Protein AF-A0A2D5EMB1-F1 (afdb_monomer_lite)

Radius of gyration: 21.91 Å; chains: 1; bounding box: 55×46×60 Å

pLDDT: mean 91.94, std 7.7, range [48.72, 98.75]

Foldseek 3Di:
DWEKEKAKEKDDDLVDDQKIKIKIKIFRDDDDPVVLVVLVVLLCVLPPLQAPPDFLLLLVQLCLLLLSVLLDPDTDPVSCVLQVVVVVQLVVVPPDPLSVQSVVQSVVSHGRDNVSSVSSLVVCCVRPVVSSVSSVVSSVSSLVSQLVVLLVSCVVRHQQRIAMFMEMEGPPDPPSACPVLLRLLRSLLLVQQQPADPPDAYEYEYAYAWDFHQHNVVNGTDIQFLVSNVVSNVSSQVNSCLLLVHGGSYHYHYPDRHAYRDNPGRSSNSSNSNLNVQLRVLLQDQDALVSSQVSSCVRRVHGQWHHRNSQRPDIAGSYAYPDLLVVQLVQLRPDDPVPRDDLPPDPSNRNNNRSVSSSVNSVVSVVVVD

Sequence (370 aa):
MEEWVLYVDESGDFESDPCSCVIGLALRERESAELARQLRACVELCFPLVPWPPHATELNVPITRAAACLLADGGDSAVRDTCAPALAALEGGRGQVEVDRLFAATEARRMPDYVDLQSADGWLRRRAPAAHQALLELRDRQRRHVRALFAQLVQLYGPDDVFVVGAAQKGDGASRADAYSRCLGALLERLLALLQEEGRERVVRFRVATRGVLDPRLRASVPLNARHIVEAVEAAKPFAARLTGADSSVRLVPLEHVTKYDRRVHAGVVLADFLSNRLRSVLRRNTSWARTEEGVRERVGVAAQARARSWEAEVLPALAHEGPARAWLERALGLDPSERPHLGFMRPRWAGEQARLWADAANAGAEVGA

Structure (mmCIF, N/CA/C/O backbone):
data_AF-A0A2D5EMB1-F1
#
_entry.id   AF-A0A2D5EMB1-F1
#
loop_
_atom_site.group_PDB
_atom_site.id
_atom_site.type_symbol
_atom_site.label_atom_id
_atom_site.label_alt_id
_atom_site.label_comp_id
_atom_site.label_asym_id
_atom_site.label_entity_id
_atom_site.label_seq_id
_atom_site.pdbx_PDB_ins_code
_atom_site.Cartn_x
_atom_site.Cartn_y
_atom_site.Cartn_z
_atom_site.occupancy
_atom_site.B_iso_or_equiv
_atom_site.auth_seq_id
_atom_site.auth_comp_id
_atom_site.auth_asym_id
_atom_site.auth_atom_id
_atom_site.pdbx_PDB_model_num
ATOM 1 N N . MET A 1 1 ? -14.950 -18.251 15.969 1.00 83.38 1 MET A N 1
ATOM 2 C CA . MET A 1 1 ? -13.688 -17.493 15.906 1.00 83.38 1 MET A CA 1
ATOM 3 C C . MET A 1 1 ? -13.500 -17.034 14.475 1.00 83.38 1 MET A C 1
ATOM 5 O O . MET A 1 1 ? -13.445 -17.877 13.589 1.00 83.38 1 MET A O 1
ATOM 9 N N . GLU A 1 2 ? -13.509 -15.726 14.251 1.00 93.56 2 GLU A N 1
ATOM 10 C CA . GLU A 1 2 ? -13.346 -15.123 12.922 1.00 93.56 2 GLU A CA 1
ATOM 11 C C . GLU A 1 2 ? -11.858 -14.858 12.651 1.00 93.56 2 GLU A C 1
ATOM 13 O O . GLU A 1 2 ? -11.124 -14.459 13.558 1.00 93.56 2 GLU A O 1
ATOM 18 N N . GLU A 1 3 ? -11.396 -15.095 11.423 1.00 96.19 3 GLU A N 1
ATOM 19 C CA . GLU A 1 3 ? -9.987 -14.943 11.053 1.00 96.19 3 GLU A CA 1
ATOM 20 C C . GLU A 1 3 ? -9.799 -13.803 10.054 1.00 96.19 3 GLU A C 1
ATOM 22 O O . GLU A 1 3 ? -10.568 -13.642 9.109 1.00 96.19 3 GLU A O 1
ATOM 27 N N . TRP A 1 4 ? -8.751 -13.023 10.295 1.00 97.50 4 TRP A N 1
ATOM 28 C CA . TRP A 1 4 ? -8.310 -11.923 9.457 1.00 97.50 4 TRP A CA 1
ATOM 29 C C . TRP A 1 4 ? -6.826 -12.074 9.159 1.00 97.50 4 TRP A C 1
ATOM 31 O O . TRP A 1 4 ? -6.061 -12.609 9.974 1.00 97.50 4 TRP A O 1
ATOM 41 N N . VAL A 1 5 ? -6.403 -11.519 8.030 1.00 97.38 5 VAL A N 1
ATOM 42 C CA . VAL A 1 5 ? -4.995 -11.323 7.712 1.00 97.38 5 VAL A CA 1
ATOM 43 C C . VAL A 1 5 ? -4.689 -9.849 7.465 1.00 97.38 5 VAL A C 1
ATOM 45 O O . VAL A 1 5 ? -5.488 -9.123 6.877 1.00 97.38 5 VAL A O 1
ATOM 48 N N . LEU A 1 6 ? -3.524 -9.407 7.936 1.00 98.06 6 LEU A N 1
ATOM 49 C CA . LEU A 1 6 ? -2.986 -8.070 7.718 1.00 98.06 6 LEU A CA 1
ATOM 50 C C . LEU A 1 6 ? -1.586 -8.167 7.101 1.00 98.06 6 LEU A C 1
ATOM 52 O O . LEU A 1 6 ? -0.661 -8.715 7.703 1.00 98.06 6 LEU A O 1
ATOM 56 N N . TYR A 1 7 ? -1.404 -7.577 5.925 1.00 97.50 7 TYR A N 1
ATOM 57 C CA . TYR A 1 7 ? -0.081 -7.424 5.319 1.00 97.50 7 TYR A CA 1
ATOM 58 C C . TYR A 1 7 ? 0.369 -5.980 5.426 1.00 97.50 7 TYR A C 1
ATOM 60 O O . TYR A 1 7 ? -0.357 -5.100 4.974 1.00 97.50 7 TYR A O 1
ATOM 68 N N . VAL A 1 8 ? 1.544 -5.746 6.007 1.00 97.19 8 VAL A N 1
ATOM 69 C CA . VAL A 1 8 ? 2.053 -4.409 6.322 1.00 97.19 8 VAL A CA 1
ATOM 70 C C . VAL A 1 8 ? 3.355 -4.137 5.582 1.00 97.19 8 VAL A C 1
ATOM 72 O O . VAL A 1 8 ? 4.283 -4.949 5.617 1.00 97.19 8 VAL A O 1
ATOM 75 N N . ASP A 1 9 ? 3.426 -2.956 4.982 1.00 95.94 9 ASP A N 1
ATOM 76 C CA . ASP A 1 9 ? 4.660 -2.364 4.480 1.00 95.94 9 ASP A CA 1
ATOM 77 C C . ASP A 1 9 ? 4.646 -0.850 4.723 1.00 95.94 9 ASP A C 1
ATOM 79 O O . ASP A 1 9 ? 3.622 -0.260 5.079 1.00 95.94 9 ASP A O 1
ATOM 83 N N . GLU A 1 10 ? 5.777 -0.191 4.542 1.00 94.19 10 GLU A N 1
ATOM 84 C CA . GLU A 1 10 ? 5.905 1.247 4.715 1.00 94.19 10 GLU A CA 1
ATOM 85 C C . GLU A 1 10 ? 6.347 1.947 3.431 1.00 94.19 10 GLU A C 1
ATOM 87 O O . GLU A 1 10 ? 6.677 1.339 2.416 1.00 94.19 10 GLU A O 1
ATOM 92 N N . SER A 1 11 ? 6.269 3.271 3.443 1.00 93.56 11 SER A N 1
ATOM 93 C CA . SER A 1 11 ? 6.830 4.093 2.384 1.00 93.56 11 SER A CA 1
ATOM 94 C C . SER A 1 11 ? 7.381 5.379 2.970 1.00 93.56 11 SER A C 1
ATOM 96 O O . SER A 1 11 ? 6.721 6.056 3.766 1.00 93.56 11 SER A O 1
ATOM 98 N N . GLY A 1 12 ? 8.568 5.739 2.492 1.00 88.19 12 GLY A N 1
ATOM 99 C CA . GLY A 1 12 ? 9.332 6.889 2.943 1.00 88.19 12 GLY A CA 1
ATOM 100 C C . GLY A 1 12 ? 10.349 6.558 4.019 1.00 88.19 12 GLY A C 1
ATOM 101 O O . GLY A 1 12 ? 10.209 5.604 4.774 1.00 88.19 12 GLY A O 1
ATOM 102 N N . ASP A 1 13 ? 11.386 7.375 4.057 1.00 86.62 13 ASP A N 1
ATOM 103 C CA . ASP A 1 13 ? 12.434 7.327 5.054 1.00 86.62 13 ASP A CA 1
ATOM 104 C C . ASP A 1 13 ? 11.996 8.114 6.295 1.00 86.62 13 ASP A C 1
ATOM 106 O O . ASP A 1 13 ? 11.903 9.340 6.284 1.00 86.62 13 ASP A O 1
ATOM 110 N N . PHE A 1 14 ? 11.705 7.414 7.389 1.00 85.06 14 PHE A N 1
ATOM 111 C CA . PHE A 1 14 ? 11.328 8.034 8.663 1.00 85.06 14 PHE A CA 1
ATOM 112 C C . PHE A 1 14 ? 12.402 8.979 9.233 1.00 85.06 14 PHE A C 1
ATOM 114 O O . PHE A 1 14 ? 12.088 9.806 10.095 1.00 85.06 14 PHE A O 1
ATOM 121 N N . GLU A 1 15 ? 13.642 8.896 8.747 1.00 80.25 15 GLU A N 1
ATOM 122 C CA . GLU A 1 15 ? 14.742 9.754 9.163 1.00 80.25 15 GLU A CA 1
ATOM 123 C C . GLU A 1 15 ? 14.833 11.047 8.358 1.00 80.25 15 GLU A C 1
ATOM 125 O O . GLU A 1 15 ? 15.190 12.068 8.942 1.00 80.25 15 GLU A O 1
ATOM 130 N N . SER A 1 16 ? 14.512 11.049 7.062 1.00 80.88 16 SER A N 1
ATOM 131 C CA . SER A 1 16 ? 14.781 12.196 6.177 1.00 80.88 16 SER A CA 1
ATOM 132 C C . SER A 1 16 ? 13.559 12.741 5.439 1.00 80.88 16 SER A C 1
ATOM 134 O O . SER A 1 16 ? 13.528 13.926 5.090 1.00 80.88 16 SER A O 1
ATOM 136 N N . ASP A 1 17 ? 12.527 11.926 5.232 1.00 85.94 17 ASP A N 1
ATOM 137 C CA . ASP A 1 17 ? 11.402 12.308 4.398 1.00 85.94 17 ASP A CA 1
ATOM 138 C C . ASP A 1 17 ? 10.403 13.232 5.123 1.00 85.94 17 ASP A C 1
ATOM 140 O O . ASP A 1 17 ? 10.121 13.087 6.314 1.00 85.94 17 ASP A O 1
ATOM 144 N N . PRO A 1 18 ? 9.759 14.170 4.399 1.00 85.31 18 PRO A N 1
ATOM 145 C CA . PRO A 1 18 ? 8.767 15.078 4.983 1.00 85.31 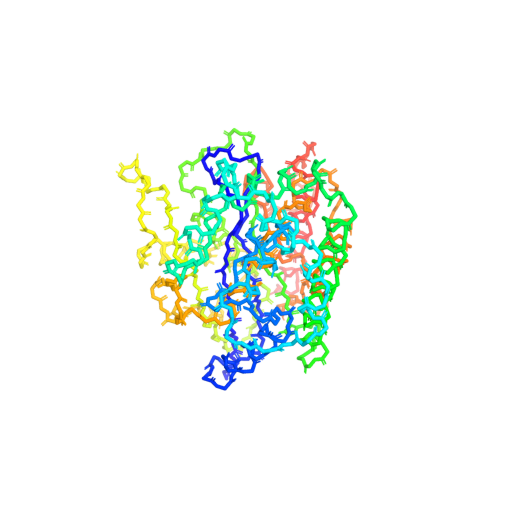18 PRO A CA 1
ATOM 146 C C . PRO A 1 18 ? 7.466 14.372 5.391 1.00 85.31 18 PRO A C 1
ATOM 148 O O . PRO A 1 18 ? 6.624 14.965 6.067 1.00 85.31 18 PRO A O 1
ATOM 151 N N . CYS A 1 19 ? 7.256 13.146 4.920 1.00 90.75 19 CYS A N 1
ATOM 152 C CA . CYS A 1 19 ? 6.132 12.296 5.271 1.00 90.75 19 CYS A CA 1
ATOM 153 C C . CYS A 1 19 ? 6.523 10.847 5.004 1.00 90.75 19 CYS A C 1
ATOM 155 O O . CYS A 1 19 ? 6.944 10.539 3.881 1.00 90.75 19 CYS A O 1
ATOM 157 N N . SER A 1 20 ? 6.311 10.007 6.009 1.00 93.50 20 SER A N 1
ATOM 158 C CA . SER A 1 20 ? 6.496 8.558 5.961 1.00 93.50 20 SER A CA 1
ATOM 159 C C . SER A 1 20 ? 5.252 7.891 6.536 1.00 93.50 20 SER A C 1
ATOM 161 O O . SER A 1 20 ? 4.536 8.489 7.345 1.00 93.50 20 SER A O 1
ATOM 163 N N . CYS A 1 21 ? 4.938 6.686 6.082 1.00 95.56 21 CYS A N 1
ATOM 164 C CA . CYS A 1 21 ? 3.725 5.991 6.500 1.00 95.56 21 CYS A CA 1
ATOM 165 C C . CYS A 1 21 ? 3.919 4.483 6.540 1.00 95.56 21 CYS A C 1
ATOM 167 O O . CYS A 1 21 ? 4.591 3.942 5.669 1.00 95.56 21 CYS A O 1
ATOM 169 N N . VAL A 1 22 ? 3.269 3.831 7.501 1.00 97.00 22 VAL A N 1
ATOM 170 C CA . VAL A 1 22 ? 3.104 2.376 7.588 1.00 97.00 22 VAL A CA 1
ATOM 171 C C . VAL A 1 22 ? 1.670 2.069 7.175 1.00 97.00 22 VAL A C 1
ATOM 173 O O . VAL A 1 22 ? 0.738 2.639 7.742 1.00 97.00 22 VAL A O 1
ATOM 176 N N . ILE A 1 23 ? 1.482 1.222 6.167 1.00 98.00 23 ILE A N 1
ATOM 177 C CA . ILE A 1 23 ? 0.186 0.922 5.556 1.00 98.00 23 ILE A CA 1
ATOM 178 C C . ILE A 1 23 ? -0.026 -0.589 5.531 1.00 98.00 23 ILE A C 1
ATOM 180 O O . ILE A 1 23 ? 0.880 -1.359 5.221 1.00 98.00 23 ILE A O 1
ATOM 184 N N . GLY A 1 24 ? -1.247 -1.003 5.844 1.00 97.81 24 GLY A N 1
ATOM 185 C CA . GLY A 1 24 ? -1.670 -2.385 5.885 1.00 97.81 24 GLY A CA 1
ATOM 186 C C . GLY A 1 24 ? -2.883 -2.654 5.002 1.00 97.81 24 GLY A C 1
ATOM 187 O O . GLY A 1 24 ? -3.807 -1.844 4.942 1.00 97.81 24 GLY A O 1
ATOM 188 N N . LEU A 1 25 ? -2.889 -3.810 4.340 1.00 98.00 25 LEU A N 1
ATOM 189 C CA . LEU A 1 25 ? -4.079 -4.388 3.718 1.00 98.00 25 LEU A CA 1
ATOM 190 C C . LEU A 1 25 ? -4.699 -5.389 4.693 1.00 98.00 25 LEU A C 1
ATOM 192 O O . LEU A 1 25 ? -4.079 -6.419 4.963 1.00 98.00 25 LEU A O 1
ATOM 196 N N . ALA A 1 26 ? -5.888 -5.083 5.207 1.00 97.94 26 ALA A N 1
ATOM 197 C CA . ALA A 1 26 ? -6.665 -5.990 6.045 1.00 97.94 26 ALA A CA 1
ATOM 198 C C . ALA A 1 26 ? -7.679 -6.754 5.185 1.00 97.94 26 ALA A C 1
ATOM 200 O O . ALA A 1 26 ? -8.384 -6.142 4.381 1.00 97.94 26 ALA A O 1
ATOM 201 N N . LEU A 1 27 ? -7.744 -8.076 5.356 1.00 97.19 27 LEU A N 1
ATOM 202 C CA . LEU A 1 27 ? -8.663 -8.974 4.651 1.00 97.19 27 LEU A CA 1
ATOM 203 C C . LEU A 1 27 ? -9.328 -9.919 5.659 1.00 97.19 27 LEU A C 1
ATOM 205 O O . LEU A 1 27 ? -8.624 -10.539 6.464 1.00 97.19 27 LEU A O 1
ATOM 209 N N . ARG A 1 28 ? -10.653 -10.084 5.590 1.00 95.88 28 ARG A N 1
ATOM 210 C CA . ARG A 1 28 ? -11.384 -11.118 6.339 1.00 95.88 28 ARG A CA 1
ATOM 211 C C . ARG A 1 28 ? -11.203 -12.479 5.677 1.00 95.88 28 ARG A C 1
ATOM 213 O O . ARG A 1 28 ? -12.088 -12.992 4.997 1.00 95.88 28 ARG A O 1
ATOM 220 N N . GLU A 1 29 ? -10.016 -13.035 5.849 1.00 94.31 29 GLU A N 1
ATOM 221 C CA . GLU A 1 29 ? -9.616 -14.305 5.268 1.00 94.31 29 GLU A CA 1
ATOM 222 C C . GLU A 1 29 ? -8.606 -15.009 6.177 1.00 94.31 29 GLU A C 1
ATOM 224 O O . GLU A 1 29 ? -7.823 -14.381 6.901 1.00 94.31 29 GLU A O 1
ATOM 229 N N . ARG A 1 30 ? -8.589 -16.338 6.102 1.00 93.50 30 ARG A N 1
ATOM 230 C CA . ARG A 1 30 ? -7.557 -17.145 6.737 1.00 93.50 30 ARG A CA 1
ATOM 231 C C . ARG A 1 30 ? -6.283 -17.139 5.893 1.00 93.50 30 ARG A C 1
ATOM 233 O O . ARG A 1 30 ? -6.280 -17.561 4.737 1.00 93.50 30 ARG A O 1
ATOM 240 N N . GLU A 1 31 ? -5.157 -16.791 6.515 1.00 92.56 31 GLU A N 1
ATOM 241 C CA . GLU A 1 31 ? -3.840 -16.979 5.896 1.00 92.56 31 GLU A CA 1
ATOM 242 C C . GLU A 1 31 ? -3.642 -18.451 5.487 1.00 92.56 31 GLU A C 1
ATOM 244 O O . GLU A 1 31 ? -3.661 -19.361 6.325 1.00 92.56 31 GLU A O 1
ATOM 249 N N . SER A 1 32 ? -3.416 -18.679 4.193 1.00 93.44 32 SER A N 1
ATOM 250 C CA . SER A 1 32 ? -3.217 -20.006 3.614 1.00 93.44 32 SER A CA 1
ATOM 251 C C . SER A 1 32 ? -2.253 -19.965 2.425 1.00 93.44 32 SER A C 1
ATOM 253 O O . SER A 1 32 ? -2.063 -18.932 1.784 1.00 93.44 32 SER A O 1
ATOM 255 N N . ALA A 1 33 ? -1.658 -21.115 2.094 1.00 93.62 33 ALA A N 1
ATOM 256 C CA . ALA A 1 33 ? -0.809 -21.245 0.908 1.00 93.62 33 ALA A CA 1
ATOM 257 C C . ALA A 1 33 ? -1.584 -20.988 -0.399 1.00 93.62 33 ALA A C 1
ATOM 259 O O . ALA A 1 33 ? -1.011 -20.509 -1.376 1.00 93.62 33 ALA A O 1
ATOM 260 N N . GLU A 1 34 ? -2.885 -21.282 -0.407 1.00 95.00 34 GLU A N 1
ATOM 261 C CA . GLU A 1 34 ? -3.749 -21.036 -1.558 1.00 95.00 34 GLU A CA 1
ATOM 262 C C . GLU A 1 34 ? -3.976 -19.538 -1.776 1.00 95.00 34 GLU A C 1
ATOM 264 O O . GLU A 1 34 ? -3.771 -19.056 -2.889 1.00 95.00 34 GLU A O 1
ATOM 269 N N . LEU A 1 35 ? -4.278 -18.785 -0.712 1.00 93.31 35 LEU A N 1
ATOM 270 C CA . LEU A 1 35 ? -4.362 -17.324 -0.773 1.00 93.31 35 LEU A CA 1
ATOM 271 C C . LEU A 1 35 ? -3.047 -16.720 -1.289 1.00 93.31 35 LEU A C 1
ATOM 273 O O . LEU A 1 35 ? -3.053 -15.901 -2.208 1.00 93.31 35 LEU A O 1
ATOM 277 N N . ALA A 1 36 ? -1.908 -17.176 -0.757 1.00 93.69 36 ALA A N 1
ATOM 278 C CA . ALA A 1 36 ? -0.583 -16.741 -1.199 1.00 93.69 36 ALA A CA 1
ATOM 279 C C . ALA A 1 36 ? -0.383 -16.934 -2.711 1.00 93.69 36 ALA A C 1
ATOM 281 O O . ALA A 1 36 ? 0.089 -16.032 -3.409 1.00 93.69 36 ALA A O 1
ATOM 282 N N . ARG A 1 37 ? -0.761 -18.115 -3.217 1.00 95.75 37 ARG A N 1
ATOM 283 C CA . ARG A 1 37 ? -0.645 -18.501 -4.627 1.00 95.75 37 ARG A CA 1
ATOM 284 C C . ARG A 1 37 ? -1.564 -17.672 -5.521 1.00 95.75 37 ARG A C 1
ATOM 286 O O . ARG A 1 37 ? -1.116 -17.206 -6.566 1.00 95.75 37 ARG A O 1
ATOM 293 N N . GLN A 1 38 ? -2.814 -17.465 -5.110 1.00 95.25 38 GLN A N 1
ATOM 294 C CA . GLN A 1 38 ? -3.794 -16.668 -5.851 1.00 95.25 38 GLN A CA 1
ATOM 295 C C . GLN A 1 38 ? -3.362 -15.202 -5.948 1.00 95.25 38 GLN A C 1
ATOM 297 O O . GLN A 1 38 ? -3.271 -14.661 -7.050 1.00 95.25 38 GLN A O 1
ATOM 302 N N . LEU A 1 39 ? -3.003 -14.582 -4.818 1.00 95.56 39 LEU A N 1
ATOM 303 C CA . LEU A 1 39 ? -2.520 -13.200 -4.794 1.00 95.56 39 LEU A CA 1
ATOM 304 C C . LEU A 1 39 ? -1.258 -13.035 -5.647 1.00 95.56 39 LEU A C 1
ATOM 306 O O . LEU A 1 39 ? -1.145 -12.068 -6.400 1.00 95.56 39 LEU A O 1
ATOM 310 N N . ARG A 1 40 ? -0.321 -13.990 -5.572 1.00 96.69 40 ARG A N 1
ATOM 311 C CA . ARG A 1 40 ? 0.891 -13.976 -6.397 1.00 96.69 40 ARG A CA 1
ATOM 312 C C . ARG A 1 40 ? 0.562 -14.023 -7.885 1.00 96.69 40 ARG A C 1
ATOM 314 O O . ARG A 1 40 ? 1.059 -13.177 -8.624 1.00 96.69 40 ARG A O 1
ATOM 321 N N . ALA A 1 41 ? -0.294 -14.954 -8.305 1.00 96.00 41 ALA A N 1
ATOM 322 C CA . ALA A 1 41 ? -0.704 -15.075 -9.701 1.00 96.00 41 ALA A CA 1
ATOM 323 C C . ALA A 1 41 ? -1.329 -13.767 -10.215 1.00 96.00 41 ALA A C 1
ATOM 325 O O . ALA A 1 41 ? -0.984 -13.294 -11.295 1.00 96.00 41 ALA A O 1
ATOM 326 N N . CYS A 1 42 ? -2.181 -13.120 -9.416 1.00 95.62 42 CYS A N 1
ATOM 327 C CA . CYS A 1 42 ? -2.762 -11.824 -9.763 1.00 95.62 42 CYS A CA 1
ATOM 328 C C . CYS A 1 42 ? -1.715 -10.706 -9.916 1.00 95.62 42 CYS A C 1
ATOM 330 O O . CYS A 1 42 ? -1.820 -9.884 -10.830 1.00 95.62 42 CYS A O 1
ATOM 332 N N . VAL A 1 43 ? -0.702 -10.659 -9.046 1.00 96.31 43 VAL A N 1
ATOM 333 C CA . VAL A 1 43 ? 0.387 -9.673 -9.145 1.00 96.31 43 VAL A CA 1
ATOM 334 C C . VAL A 1 43 ? 1.259 -9.936 -10.375 1.00 96.31 43 VAL A C 1
ATOM 336 O O . VAL A 1 43 ? 1.562 -8.998 -11.111 1.00 96.31 43 VAL A O 1
ATOM 339 N N . GLU A 1 44 ? 1.622 -11.190 -10.644 1.00 95.69 44 GLU A N 1
ATOM 340 C CA . GLU A 1 44 ? 2.414 -11.572 -11.823 1.00 95.69 44 GLU A CA 1
ATOM 341 C C . GLU A 1 44 ? 1.668 -11.251 -13.134 1.00 95.69 44 GLU A C 1
ATOM 343 O O . GLU A 1 44 ? 2.280 -10.764 -14.083 1.00 95.69 44 GLU A O 1
ATOM 348 N N . LEU A 1 45 ? 0.335 -11.387 -13.165 1.00 95.00 45 LEU A N 1
ATOM 349 C CA . LEU A 1 45 ? -0.502 -10.935 -14.288 1.00 95.00 45 LEU A CA 1
ATOM 350 C C . LEU A 1 45 ? -0.495 -9.407 -14.474 1.00 95.00 45 LEU A C 1
ATOM 352 O O . LEU A 1 45 ? -0.615 -8.915 -15.597 1.00 95.00 45 LEU A O 1
ATOM 356 N N . CYS A 1 46 ? -0.352 -8.630 -13.396 1.00 95.44 46 CYS A N 1
ATOM 357 C CA . CYS A 1 46 ? -0.231 -7.172 -13.491 1.00 95.44 46 CYS A CA 1
ATOM 358 C C . CYS A 1 46 ? 1.135 -6.738 -14.039 1.00 95.44 46 CYS A C 1
ATOM 360 O O . CYS A 1 46 ? 1.236 -5.679 -14.668 1.00 95.44 46 CYS A O 1
ATOM 362 N N . PHE A 1 47 ? 2.175 -7.539 -13.800 1.00 95.31 47 PHE A N 1
ATOM 363 C CA . PHE A 1 47 ? 3.564 -7.233 -14.134 1.00 95.31 47 PHE A CA 1
ATOM 364 C C . PHE A 1 47 ? 4.233 -8.387 -14.888 1.00 95.31 47 PHE A C 1
ATOM 366 O O . PHE A 1 47 ? 5.207 -8.963 -14.397 1.00 95.31 47 PHE A O 1
ATOM 373 N N . PRO A 1 48 ? 3.752 -8.709 -16.101 1.00 94.12 48 PRO A N 1
ATOM 374 C CA . PRO A 1 48 ? 4.386 -9.725 -16.930 1.00 94.12 48 PRO A CA 1
ATOM 375 C C . PRO A 1 48 ? 5.877 -9.420 -17.118 1.00 94.12 48 PRO A C 1
ATOM 377 O O . PRO A 1 48 ? 6.268 -8.260 -17.281 1.00 94.12 48 PRO A O 1
ATOM 380 N N . LEU A 1 49 ? 6.692 -10.480 -17.118 1.00 95.00 49 LEU A N 1
ATOM 381 C CA . LEU A 1 49 ? 8.159 -10.472 -17.256 1.00 95.00 49 LEU A CA 1
ATOM 382 C C . LEU A 1 49 ? 8.943 -9.907 -16.064 1.00 95.00 49 LEU A C 1
ATOM 384 O O . LEU A 1 49 ? 10.144 -10.152 -15.976 1.00 95.00 49 LEU A O 1
ATOM 388 N N . VAL A 1 50 ? 8.311 -9.165 -15.152 1.00 95.25 50 VAL A N 1
ATOM 389 C CA . VAL A 1 50 ? 9.010 -8.612 -13.988 1.00 95.25 50 VAL A CA 1
ATOM 390 C C . VAL A 1 50 ? 9.342 -9.754 -13.018 1.00 95.25 50 VAL A C 1
ATOM 392 O O . VAL A 1 50 ? 8.431 -10.468 -12.597 1.00 95.25 50 VAL A O 1
ATOM 395 N N . PRO A 1 51 ? 10.621 -9.952 -12.645 1.00 93.50 51 PRO A N 1
ATOM 396 C CA . PRO A 1 51 ? 11.006 -10.986 -11.695 1.00 93.50 51 PRO A CA 1
ATOM 397 C C . PRO A 1 51 ? 10.328 -10.807 -10.336 1.00 93.50 51 PRO A C 1
ATOM 399 O O . PRO A 1 51 ? 10.149 -9.689 -9.854 1.00 93.50 51 PRO A O 1
ATOM 402 N N . TRP A 1 52 ? 10.002 -11.925 -9.688 1.00 94.62 52 TRP A N 1
ATOM 403 C CA . TRP A 1 52 ? 9.471 -11.897 -8.331 1.00 94.62 52 TRP A CA 1
ATOM 404 C C . TRP A 1 52 ? 10.577 -11.662 -7.285 1.00 94.62 52 TRP A C 1
ATOM 406 O O . TRP A 1 52 ? 11.603 -12.356 -7.338 1.00 94.62 52 TRP A O 1
ATOM 416 N N . PRO A 1 53 ? 10.339 -10.816 -6.265 1.00 95.12 53 PRO A N 1
ATOM 417 C CA . PRO A 1 53 ? 9.165 -9.954 -6.084 1.00 95.12 53 PRO A CA 1
ATOM 418 C C . PRO A 1 53 ? 9.298 -8.585 -6.774 1.00 95.12 53 PRO A C 1
ATOM 420 O O . PRO A 1 53 ? 10.377 -7.995 -6.756 1.00 95.12 53 PRO A O 1
ATOM 423 N N . PRO A 1 54 ? 8.207 -8.038 -7.335 1.00 95.12 54 PRO A N 1
ATOM 424 C CA . PRO A 1 54 ? 8.225 -6.697 -7.901 1.00 95.12 54 PRO A CA 1
ATOM 425 C C . PRO A 1 54 ? 8.178 -5.619 -6.809 1.00 95.12 54 PRO A C 1
ATOM 427 O O . PRO A 1 54 ? 7.218 -5.572 -6.048 1.00 95.12 54 PRO A O 1
ATOM 430 N N . HIS A 1 55 ? 9.136 -4.691 -6.802 1.00 92.81 55 HIS A N 1
ATOM 431 C CA . HIS A 1 55 ? 9.128 -3.538 -5.895 1.00 92.81 55 HIS A CA 1
ATOM 432 C C . HIS A 1 55 ? 8.369 -2.339 -6.474 1.00 92.81 55 HIS A C 1
ATOM 434 O O . HIS A 1 55 ? 8.608 -1.915 -7.610 1.00 92.81 55 HIS A O 1
ATOM 440 N N . ALA A 1 56 ? 7.504 -1.709 -5.675 1.00 93.69 56 ALA A N 1
ATOM 441 C CA . ALA A 1 56 ? 6.721 -0.554 -6.110 1.00 93.69 56 ALA A CA 1
ATOM 442 C C . ALA A 1 56 ? 7.602 0.646 -6.503 1.00 93.69 56 ALA A C 1
ATOM 444 O O . ALA A 1 56 ? 7.309 1.329 -7.490 1.00 93.69 56 ALA A O 1
ATOM 445 N N . THR A 1 57 ? 8.689 0.886 -5.763 1.00 91.69 57 THR A N 1
ATOM 446 C CA . THR A 1 57 ? 9.653 1.970 -6.024 1.00 91.69 57 THR A CA 1
ATOM 447 C C . THR A 1 57 ? 10.310 1.826 -7.396 1.00 91.69 57 THR A C 1
ATOM 449 O O . THR A 1 57 ? 10.304 2.774 -8.181 1.00 91.69 57 THR A O 1
ATOM 452 N N . GLU A 1 58 ? 10.797 0.629 -7.727 1.00 93.75 58 GLU A N 1
ATOM 453 C CA . GLU A 1 58 ? 11.399 0.318 -9.029 1.00 93.75 58 GLU A CA 1
ATOM 454 C C . GLU A 1 58 ? 10.358 0.426 -10.141 1.00 93.75 58 GLU A C 1
ATOM 456 O O . GLU A 1 58 ? 10.561 1.118 -11.132 1.00 93.75 58 GLU A O 1
ATOM 461 N N . LEU A 1 59 ? 9.174 -0.154 -9.937 1.00 95.06 59 LEU A N 1
ATOM 462 C CA . LEU A 1 59 ? 8.086 -0.117 -10.909 1.00 95.06 59 LEU A CA 1
ATOM 463 C C . LEU A 1 59 ? 7.515 1.281 -11.168 1.00 95.06 59 LEU A C 1
ATOM 465 O O . LEU A 1 59 ? 6.714 1.439 -12.095 1.00 95.06 59 LEU A O 1
ATOM 469 N N . ASN A 1 60 ? 7.904 2.307 -10.418 1.00 94.69 60 ASN A N 1
ATOM 470 C CA . ASN A 1 60 ? 7.577 3.687 -10.763 1.00 94.69 60 ASN A CA 1
ATOM 471 C C . ASN A 1 60 ? 8.469 4.249 -11.882 1.00 94.69 60 ASN A C 1
ATOM 473 O O . ASN A 1 60 ? 8.049 5.201 -12.553 1.00 94.69 60 ASN A O 1
ATOM 477 N N . VAL A 1 61 ? 9.631 3.634 -12.127 1.00 97.62 61 VAL A N 1
ATOM 478 C CA . VAL A 1 61 ? 10.565 3.976 -13.202 1.00 97.62 61 VAL A CA 1
ATOM 479 C C . VAL A 1 61 ? 10.159 3.239 -14.494 1.00 97.62 61 VAL A C 1
ATOM 481 O O . VAL A 1 61 ? 10.066 2.008 -14.506 1.00 97.62 61 VAL A O 1
ATOM 484 N N . PRO A 1 62 ? 9.852 3.948 -15.597 1.00 97.94 62 PRO A N 1
ATOM 485 C CA . PRO A 1 62 ? 9.425 3.318 -16.852 1.00 97.94 62 PRO A CA 1
ATOM 486 C C . PRO A 1 62 ? 10.418 2.285 -17.400 1.00 97.94 62 PRO A C 1
ATOM 488 O O . PRO A 1 62 ? 9.994 1.193 -17.789 1.00 97.94 62 PRO A O 1
ATOM 491 N N . ILE A 1 63 ? 11.725 2.580 -17.354 1.00 98.19 63 ILE A N 1
ATOM 492 C CA . ILE A 1 63 ? 12.778 1.699 -17.889 1.00 98.19 63 ILE A CA 1
ATOM 493 C C . ILE A 1 63 ? 12.799 0.285 -17.286 1.00 98.19 63 ILE A C 1
ATOM 495 O O . ILE A 1 63 ? 13.261 -0.647 -17.942 1.00 98.19 63 ILE A O 1
ATOM 499 N N . THR A 1 64 ? 12.239 0.077 -16.089 1.00 98.06 64 THR A N 1
ATOM 500 C CA . THR A 1 64 ? 12.161 -1.246 -15.441 1.00 98.06 64 THR A CA 1
ATOM 501 C C . THR A 1 64 ? 11.506 -2.302 -16.332 1.00 98.06 64 THR A C 1
ATOM 503 O O . THR A 1 64 ? 11.863 -3.473 -16.256 1.00 98.06 64 THR A O 1
ATOM 506 N N . ARG A 1 65 ? 10.586 -1.915 -17.228 1.00 97.56 65 ARG A N 1
ATOM 507 C CA . ARG A 1 65 ? 9.943 -2.859 -18.160 1.00 97.56 65 ARG A CA 1
ATOM 508 C C . ARG A 1 65 ? 10.899 -3.344 -19.245 1.00 97.56 65 ARG A C 1
ATOM 510 O O . ARG A 1 65 ? 10.863 -4.520 -19.595 1.00 97.56 65 ARG A O 1
ATOM 517 N N . ALA A 1 66 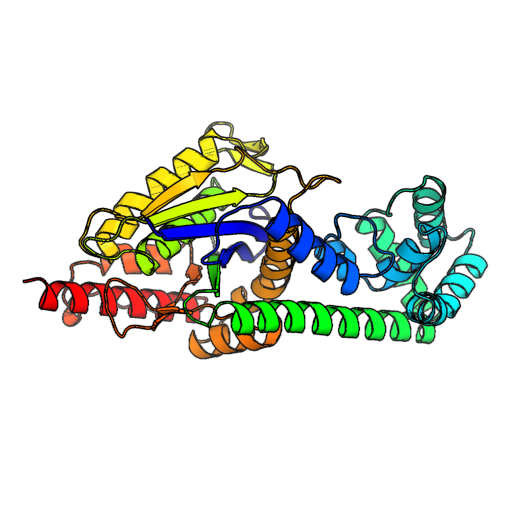? 11.772 -2.466 -19.737 1.00 97.81 66 ALA A N 1
ATOM 518 C CA . ALA A 1 66 ? 12.821 -2.845 -20.676 1.00 97.81 66 ALA A CA 1
ATOM 519 C C . ALA A 1 66 ? 13.852 -3.756 -19.989 1.00 97.81 66 ALA A C 1
ATOM 521 O O . ALA A 1 66 ? 14.170 -4.818 -20.517 1.00 97.81 66 ALA A O 1
ATOM 522 N N . ALA A 1 67 ? 14.280 -3.413 -18.767 1.00 97.75 67 ALA A N 1
ATOM 523 C CA . ALA A 1 67 ? 15.169 -4.263 -17.971 1.00 97.75 67 ALA A CA 1
ATOM 524 C C . ALA A 1 67 ? 14.566 -5.659 -17.706 1.00 97.75 67 ALA A C 1
ATOM 526 O O . ALA A 1 67 ? 15.244 -6.671 -17.864 1.00 97.75 67 ALA A O 1
ATOM 527 N N . ALA A 1 68 ? 13.270 -5.736 -17.388 1.00 97.12 68 ALA A N 1
ATOM 528 C CA . ALA A 1 68 ? 12.559 -7.005 -17.236 1.00 97.12 68 ALA A CA 1
ATOM 529 C C . ALA A 1 68 ? 12.540 -7.835 -18.537 1.00 97.12 68 ALA A C 1
ATOM 531 O O . ALA A 1 68 ? 12.722 -9.050 -18.492 1.00 97.12 68 ALA A O 1
ATOM 532 N N . CYS A 1 69 ? 12.388 -7.194 -19.703 1.00 96.94 69 CYS A N 1
ATOM 533 C CA . CYS A 1 69 ? 12.448 -7.883 -20.998 1.00 96.94 69 CYS A CA 1
ATOM 534 C C . CYS A 1 69 ? 13.834 -8.471 -21.303 1.00 96.94 69 CYS A C 1
ATOM 536 O O . CYS A 1 69 ? 13.895 -9.540 -21.908 1.00 96.94 69 CYS A O 1
ATOM 538 N N . LEU A 1 70 ? 14.916 -7.800 -20.885 1.00 96.19 70 LEU A N 1
ATOM 539 C CA . LEU A 1 70 ? 16.293 -8.299 -21.023 1.00 96.19 70 LEU A CA 1
ATOM 540 C C . LEU A 1 70 ? 16.562 -9.520 -20.134 1.00 96.19 70 LEU A C 1
ATOM 542 O O . LEU A 1 70 ? 17.349 -10.388 -20.495 1.00 96.19 70 LEU A O 1
ATOM 546 N N . LEU A 1 71 ? 15.910 -9.593 -18.972 1.00 94.94 71 LEU A N 1
ATOM 547 C CA . LEU A 1 71 ? 16.085 -10.691 -18.019 1.00 94.94 71 LEU A CA 1
ATOM 548 C C . LEU A 1 71 ? 15.266 -11.937 -18.362 1.00 94.94 71 LEU A C 1
ATOM 550 O O . LEU A 1 71 ? 15.654 -13.044 -17.982 1.00 94.94 71 LEU A O 1
ATOM 554 N N . ALA A 1 72 ? 14.124 -11.762 -19.025 1.00 93.25 72 ALA A N 1
ATOM 555 C CA . ALA A 1 72 ? 13.196 -12.843 -19.311 1.00 93.25 72 ALA A CA 1
ATOM 556 C C . ALA A 1 72 ? 13.605 -13.640 -20.563 1.00 93.25 72 ALA A C 1
ATOM 558 O O . ALA A 1 72 ? 13.750 -13.072 -21.645 1.00 93.25 72 ALA A O 1
ATOM 559 N N . ASP A 1 73 ? 13.666 -14.970 -20.450 1.00 81.94 73 ASP A N 1
ATOM 560 C CA . ASP A 1 73 ? 13.984 -15.877 -21.572 1.00 81.94 73 ASP A CA 1
ATOM 561 C C . ASP A 1 73 ? 12.811 -16.057 -22.572 1.00 81.94 73 ASP A C 1
ATOM 563 O O . ASP A 1 73 ? 12.961 -16.675 -23.622 1.00 81.94 73 ASP A O 1
ATOM 567 N N . GLY A 1 74 ? 11.628 -15.511 -22.265 1.00 80.12 74 GLY A N 1
ATOM 568 C CA . GLY A 1 74 ? 10.411 -15.564 -23.088 1.00 80.12 74 GLY A CA 1
ATOM 569 C C . GLY A 1 74 ? 9.274 -14.736 -22.473 1.00 80.12 74 GLY A C 1
ATOM 570 O O . GLY A 1 74 ? 9.531 -13.914 -21.595 1.00 80.12 74 GLY A O 1
ATOM 571 N N . GLY A 1 75 ? 8.028 -14.907 -22.922 1.00 80.44 75 GLY A N 1
ATOM 572 C CA . GLY A 1 75 ? 6.831 -14.357 -22.257 1.00 80.44 75 GLY A CA 1
ATOM 573 C C . GLY A 1 75 ? 6.013 -13.361 -23.090 1.00 80.44 75 GLY A C 1
ATOM 574 O O . GLY A 1 75 ? 6.067 -13.402 -24.313 1.00 80.44 75 GLY A O 1
ATOM 575 N N . ASP A 1 76 ? 5.225 -12.513 -22.419 1.00 90.31 76 ASP A N 1
ATOM 576 C CA . ASP A 1 76 ? 4.185 -11.649 -23.009 1.00 90.31 76 ASP A CA 1
ATOM 577 C C . ASP A 1 76 ? 4.676 -10.838 -24.225 1.00 90.31 76 ASP A C 1
ATOM 579 O O . ASP A 1 76 ? 5.510 -9.933 -24.099 1.00 90.31 76 ASP A O 1
ATOM 583 N N . SER A 1 77 ? 4.152 -11.173 -25.410 1.00 92.31 77 SER A N 1
ATOM 584 C CA . SER A 1 77 ? 4.563 -10.565 -26.678 1.00 92.31 77 SER A CA 1
ATOM 585 C C . SER A 1 77 ? 4.186 -9.090 -26.757 1.00 92.31 77 SER A C 1
ATOM 587 O O . SER A 1 77 ? 5.001 -8.283 -27.185 1.00 92.31 77 SER A O 1
ATOM 589 N N . ALA A 1 78 ? 3.011 -8.700 -26.257 1.00 94.25 78 ALA A N 1
ATOM 590 C CA . ALA A 1 78 ? 2.557 -7.314 -26.311 1.00 94.25 78 ALA A CA 1
ATOM 591 C C . ALA A 1 78 ? 3.450 -6.389 -25.469 1.00 94.25 78 ALA A C 1
ATOM 593 O O . ALA A 1 78 ? 3.707 -5.239 -25.838 1.00 94.25 78 ALA A O 1
ATOM 594 N N . VAL A 1 79 ? 3.945 -6.881 -24.330 1.00 95.44 79 VAL A N 1
ATOM 595 C CA . VAL A 1 79 ? 4.919 -6.156 -23.501 1.00 95.44 79 VAL A CA 1
ATOM 596 C C . VAL A 1 79 ? 6.257 -6.041 -24.222 1.00 95.44 79 VAL A C 1
ATOM 598 O O . VAL A 1 79 ? 6.826 -4.950 -24.256 1.00 95.44 79 VAL A O 1
ATOM 601 N N . ARG A 1 80 ? 6.739 -7.127 -24.837 1.00 96.00 80 ARG A N 1
ATOM 602 C CA . ARG A 1 80 ? 7.993 -7.124 -25.607 1.00 96.00 80 ARG A CA 1
ATOM 603 C C . ARG A 1 80 ? 7.935 -6.166 -26.791 1.00 96.00 80 ARG A C 1
ATOM 605 O O . ARG A 1 80 ? 8.859 -5.374 -26.946 1.00 96.00 80 ARG A O 1
ATOM 612 N N . ASP A 1 81 ? 6.842 -6.165 -27.545 1.00 97.00 81 ASP A N 1
ATOM 613 C CA . ASP A 1 81 ? 6.629 -5.261 -28.679 1.00 97.00 81 ASP A CA 1
ATOM 614 C C . ASP A 1 81 ? 6.646 -3.795 -28.231 1.00 97.00 81 ASP A C 1
ATOM 616 O O . ASP A 1 81 ? 7.284 -2.950 -28.856 1.00 97.00 81 ASP A O 1
ATOM 620 N N . THR A 1 82 ? 6.018 -3.498 -27.087 1.00 97.62 82 THR A N 1
ATOM 621 C CA . THR A 1 82 ? 6.035 -2.149 -26.496 1.00 97.62 82 THR A CA 1
ATOM 622 C C . THR A 1 82 ? 7.447 -1.736 -26.059 1.00 97.62 82 THR A C 1
ATOM 624 O O . THR A 1 82 ? 7.827 -0.573 -26.190 1.00 97.62 82 THR A O 1
ATOM 627 N N . CYS A 1 83 ? 8.239 -2.676 -25.536 1.00 97.94 83 CYS A N 1
ATOM 628 C CA . CYS A 1 83 ? 9.605 -2.429 -25.076 1.00 97.94 83 CYS A CA 1
ATOM 629 C C . CYS A 1 83 ? 10.644 -2.412 -26.208 1.00 97.94 83 CYS A C 1
ATOM 631 O O . CYS A 1 83 ? 11.718 -1.840 -26.019 1.00 97.94 83 CYS A O 1
ATOM 633 N N . ALA A 1 84 ? 10.359 -3.004 -27.371 1.00 98.00 84 ALA A N 1
ATOM 634 C CA . ALA A 1 84 ? 11.327 -3.188 -28.452 1.00 98.00 84 ALA A CA 1
ATOM 635 C C . ALA A 1 84 ? 12.005 -1.880 -28.920 1.00 98.00 84 ALA A C 1
ATOM 637 O O . ALA A 1 84 ? 13.234 -1.872 -29.025 1.00 98.00 84 ALA A O 1
ATOM 638 N N . PRO A 1 85 ? 11.294 -0.746 -29.109 1.00 98.25 85 PRO A N 1
ATOM 639 C CA . PRO A 1 85 ? 11.941 0.518 -29.469 1.00 98.25 85 PRO A CA 1
ATOM 640 C C . PRO A 1 85 ? 12.900 1.037 -28.390 1.00 98.25 85 PRO A C 1
ATOM 642 O O . PRO A 1 85 ? 13.949 1.596 -28.708 1.00 98.25 85 PRO A O 1
ATOM 645 N N . ALA A 1 86 ? 12.564 0.844 -27.110 1.00 98.38 86 ALA A N 1
ATOM 646 C CA . ALA A 1 86 ? 13.431 1.239 -26.003 1.00 98.38 86 ALA A CA 1
ATOM 647 C C . ALA A 1 86 ? 14.680 0.353 -25.934 1.00 98.38 86 ALA A C 1
ATOM 649 O O . ALA A 1 86 ? 15.777 0.867 -25.744 1.00 98.38 86 ALA A O 1
ATOM 650 N N . LEU A 1 87 ? 14.525 -0.957 -26.144 1.00 98.31 87 LEU A N 1
ATOM 651 C CA . LEU A 1 87 ? 15.641 -1.902 -26.199 1.00 98.31 87 LEU A CA 1
ATOM 652 C C . LEU A 1 87 ? 16.595 -1.586 -27.356 1.00 98.31 87 LEU A C 1
ATOM 654 O O . LEU A 1 87 ? 17.801 -1.534 -27.144 1.00 98.31 87 LEU A O 1
ATOM 658 N N . ALA A 1 88 ? 16.072 -1.287 -28.549 1.00 98.31 88 ALA A N 1
ATOM 659 C CA . ALA A 1 88 ? 16.891 -0.880 -29.691 1.00 98.31 88 ALA A CA 1
ATOM 660 C C . ALA A 1 88 ? 17.664 0.424 -29.417 1.00 98.31 88 ALA A C 1
ATOM 662 O O . ALA A 1 88 ? 18.842 0.533 -29.757 1.00 98.31 88 ALA A O 1
ATOM 663 N N . ALA A 1 89 ? 17.022 1.400 -28.765 1.00 98.12 89 ALA A N 1
ATOM 664 C CA . ALA A 1 89 ? 17.685 2.635 -28.358 1.00 98.12 89 ALA A CA 1
ATOM 665 C C . ALA A 1 89 ? 18.792 2.382 -27.323 1.00 98.12 89 ALA A C 1
ATOM 667 O O . ALA A 1 89 ? 19.871 2.952 -27.452 1.00 98.12 89 ALA A O 1
ATOM 668 N N . LEU A 1 90 ? 18.546 1.526 -26.325 1.00 98.19 90 LEU A N 1
ATOM 669 C CA . LEU A 1 90 ? 19.548 1.139 -25.327 1.00 98.19 90 LEU A CA 1
ATOM 670 C C . LEU A 1 90 ? 20.740 0.427 -25.978 1.00 98.19 90 LEU A C 1
ATOM 672 O O . LEU A 1 90 ? 21.876 0.784 -25.695 1.00 98.19 90 LEU A O 1
ATOM 676 N N . GLU A 1 91 ? 20.510 -0.513 -26.894 1.00 97.81 91 GLU A N 1
ATOM 677 C CA . GLU A 1 91 ? 21.593 -1.192 -27.621 1.00 97.81 91 GLU A CA 1
ATOM 678 C C . GLU A 1 91 ? 22.446 -0.207 -28.439 1.00 97.81 91 GLU A C 1
ATOM 680 O O . GLU A 1 91 ? 23.673 -0.219 -28.352 1.00 97.81 91 GLU A O 1
ATOM 685 N N . GLY A 1 92 ? 21.817 0.734 -29.153 1.00 97.06 92 GLY A N 1
ATOM 686 C CA . GLY A 1 92 ? 22.531 1.822 -29.837 1.00 97.06 92 GLY A CA 1
ATOM 687 C C . GLY A 1 92 ? 23.216 2.823 -28.892 1.00 97.06 92 GLY A C 1
ATOM 688 O O . GLY A 1 92 ? 24.016 3.645 -29.338 1.00 97.06 92 GLY A O 1
ATOM 689 N N . GLY A 1 93 ? 22.895 2.770 -27.598 1.00 95.75 93 GLY A N 1
ATOM 690 C CA . GLY A 1 93 ? 23.461 3.589 -26.532 1.00 95.75 93 GLY A CA 1
ATOM 691 C C . GLY A 1 93 ? 24.597 2.930 -25.749 1.00 95.75 93 GLY A C 1
ATOM 692 O O . GLY A 1 93 ? 25.078 3.556 -24.803 1.00 95.75 93 GLY A O 1
ATOM 693 N N . ARG A 1 94 ? 25.028 1.707 -26.101 1.00 96.06 94 ARG A N 1
ATOM 694 C CA . ARG A 1 94 ? 26.179 1.051 -25.452 1.00 96.06 94 ARG A CA 1
ATOM 695 C C . ARG A 1 94 ? 27.435 1.928 -25.512 1.00 96.06 94 ARG A C 1
ATOM 697 O O . ARG A 1 94 ? 27.669 2.650 -26.482 1.00 96.06 94 ARG A O 1
ATOM 704 N N . GLY A 1 95 ? 28.239 1.876 -24.453 1.00 94.88 95 GLY A N 1
ATOM 705 C CA . GLY A 1 95 ? 29.378 2.769 -24.222 1.00 94.88 95 GLY A CA 1
ATOM 706 C C . GLY A 1 95 ? 29.016 4.062 -23.482 1.00 94.88 95 GLY A C 1
ATOM 707 O O . GLY A 1 95 ? 29.894 4.881 -23.206 1.00 94.88 95 GLY A O 1
ATOM 708 N N . GLN A 1 96 ? 27.735 4.288 -23.175 1.00 97.81 96 GLN A N 1
ATOM 709 C CA . GLN A 1 96 ? 27.295 5.339 -22.256 1.00 97.81 96 GLN A CA 1
ATOM 710 C C . GLN A 1 96 ? 27.151 4.751 -20.852 1.00 97.81 96 GLN A C 1
ATOM 712 O O . GLN A 1 96 ? 26.479 3.737 -20.671 1.00 97.81 96 GLN A O 1
ATOM 717 N N . VAL A 1 97 ? 27.715 5.424 -19.845 1.00 97.44 97 VAL A N 1
ATOM 718 C CA . VAL A 1 97 ? 27.789 4.910 -18.464 1.00 97.44 97 VAL A CA 1
ATOM 719 C C . VAL A 1 97 ? 26.414 4.531 -17.908 1.00 97.44 97 VAL A C 1
ATOM 721 O O . VAL A 1 97 ? 26.288 3.502 -17.248 1.00 97.44 97 VAL A O 1
ATOM 724 N N . GLU A 1 98 ? 25.375 5.329 -18.169 1.00 96.88 98 GLU A N 1
ATOM 725 C CA . GLU A 1 98 ? 24.020 5.056 -17.674 1.00 96.88 98 GLU A CA 1
ATOM 726 C C . GLU A 1 98 ? 23.407 3.787 -18.284 1.00 96.88 98 GLU A C 1
ATOM 728 O O . GLU A 1 98 ? 22.640 3.090 -17.622 1.00 96.88 98 GLU A O 1
ATOM 733 N N . VAL A 1 99 ? 23.742 3.488 -19.539 1.00 97.88 99 VAL A N 1
ATOM 734 C CA . VAL A 1 99 ? 23.229 2.336 -20.290 1.00 97.88 99 VAL A CA 1
ATOM 735 C C . VAL A 1 99 ? 24.029 1.078 -19.953 1.00 97.88 99 VAL A C 1
ATOM 737 O O . VAL A 1 99 ? 23.447 0.024 -19.696 1.00 97.88 99 VAL A O 1
ATOM 740 N N . ASP A 1 100 ? 25.354 1.197 -19.873 1.00 97.62 100 ASP A N 1
ATOM 741 C CA . ASP A 1 100 ? 26.249 0.073 -19.593 1.00 97.62 100 ASP A CA 1
ATOM 742 C C . ASP A 1 100 ? 26.003 -0.525 -18.203 1.00 97.62 100 ASP A C 1
ATOM 744 O O . ASP A 1 100 ? 26.061 -1.742 -18.041 1.00 97.62 100 ASP A O 1
ATOM 748 N N . ARG A 1 101 ? 25.656 0.296 -17.199 1.00 97.44 101 ARG A N 1
ATOM 749 C CA . ARG A 1 101 ? 25.278 -0.203 -15.862 1.00 97.44 101 ARG A CA 1
ATOM 750 C C . ARG A 1 101 ? 24.010 -1.051 -15.889 1.00 97.44 101 ARG A C 1
ATOM 752 O O . ARG A 1 101 ? 23.966 -2.107 -15.257 1.00 97.44 101 ARG A O 1
ATOM 759 N N . LEU A 1 102 ? 23.004 -0.624 -16.658 1.00 97.75 102 LEU A N 1
ATOM 760 C CA . LEU A 1 102 ? 21.776 -1.393 -16.848 1.00 97.75 102 LEU A CA 1
ATOM 761 C C . LEU A 1 102 ? 22.088 -2.745 -17.501 1.00 97.75 102 LEU A C 1
ATOM 763 O O . LEU A 1 102 ? 21.668 -3.779 -16.977 1.00 97.75 102 LEU A O 1
ATOM 767 N N . PHE A 1 103 ? 22.866 -2.756 -18.588 1.00 98.06 103 PHE A N 1
ATOM 768 C CA . PHE A 1 103 ? 23.248 -4.003 -19.252 1.00 98.06 103 PHE A CA 1
ATOM 769 C C . PHE A 1 103 ? 24.073 -4.911 -18.345 1.00 98.06 103 PHE A C 1
ATOM 771 O O . PHE A 1 103 ? 23.701 -6.070 -18.192 1.00 98.06 103 PHE A O 1
ATOM 778 N N . ALA A 1 104 ? 25.091 -4.389 -17.657 1.00 97.75 104 ALA A N 1
ATOM 779 C CA . ALA A 1 104 ? 25.929 -5.170 -16.750 1.00 97.75 104 ALA A CA 1
ATOM 780 C C . ALA A 1 104 ? 25.111 -5.879 -15.655 1.00 97.75 104 ALA A C 1
ATOM 782 O O . ALA A 1 104 ? 25.358 -7.045 -15.341 1.00 97.75 104 ALA A O 1
ATOM 783 N N . ALA A 1 105 ? 24.101 -5.209 -15.087 1.00 96.88 105 ALA A N 1
ATOM 784 C CA . ALA A 1 105 ? 23.197 -5.833 -14.125 1.00 96.88 105 ALA A CA 1
ATOM 785 C C . ALA A 1 105 ? 22.350 -6.951 -14.764 1.00 96.88 105 ALA A C 1
ATOM 787 O O . ALA A 1 105 ? 22.270 -8.053 -14.211 1.00 96.88 105 ALA A O 1
ATOM 788 N N . THR A 1 106 ? 21.766 -6.697 -15.940 1.00 96.62 106 THR A N 1
ATOM 789 C CA . THR A 1 106 ? 20.910 -7.679 -16.629 1.00 96.62 106 THR A CA 1
ATOM 790 C C . THR A 1 106 ? 21.680 -8.883 -17.184 1.00 96.62 106 THR A C 1
ATOM 792 O O . THR A 1 106 ? 21.208 -10.013 -17.062 1.00 96.62 106 THR A O 1
ATOM 795 N N . GLU A 1 107 ? 22.896 -8.683 -17.695 1.00 96.44 107 GLU A N 1
ATOM 796 C CA . GLU A 1 107 ? 23.824 -9.737 -18.128 1.00 96.44 107 GLU A CA 1
ATOM 797 C C . GLU A 1 107 ? 24.247 -10.609 -16.935 1.00 96.44 107 GLU A C 1
ATOM 799 O O . GLU A 1 107 ? 24.322 -11.833 -17.046 1.00 96.44 107 GLU A O 1
ATOM 804 N N . ALA A 1 108 ? 24.387 -10.008 -15.748 1.00 95.94 108 ALA A N 1
ATOM 805 C CA . ALA A 1 108 ? 24.558 -10.724 -14.484 1.00 95.94 108 ALA A CA 1
ATOM 806 C C . ALA A 1 108 ? 23.262 -11.381 -13.953 1.00 95.94 108 ALA A C 1
ATOM 808 O O . ALA A 1 108 ? 23.237 -11.838 -12.807 1.00 95.94 108 ALA A O 1
ATOM 809 N N . ARG A 1 109 ? 22.184 -11.430 -14.751 1.00 94.69 109 ARG A N 1
ATOM 810 C CA . ARG A 1 109 ? 20.868 -12.004 -14.409 1.00 94.69 109 ARG A CA 1
ATOM 811 C C . ARG A 1 109 ? 20.251 -11.401 -13.140 1.00 94.69 109 ARG A C 1
ATOM 813 O O . ARG A 1 109 ? 19.579 -12.093 -12.369 1.00 94.69 109 ARG A O 1
ATOM 820 N N . ARG A 1 110 ? 20.466 -10.102 -12.911 1.00 94.06 110 ARG A N 1
ATOM 821 C CA . ARG A 1 110 ? 19.883 -9.344 -11.794 1.00 94.06 110 ARG A CA 1
ATOM 822 C C . ARG A 1 110 ? 19.116 -8.130 -12.306 1.00 94.06 110 ARG A C 1
ATOM 824 O O . ARG A 1 110 ? 19.484 -7.530 -13.310 1.00 94.06 110 ARG A O 1
ATOM 831 N N . MET A 1 111 ? 18.060 -7.752 -11.588 1.00 94.81 111 MET A N 1
ATOM 832 C CA . MET A 1 111 ? 17.421 -6.455 -11.809 1.00 94.81 111 MET A CA 1
ATOM 833 C C . MET A 1 111 ? 18.427 -5.344 -11.456 1.00 94.81 111 MET A C 1
ATOM 835 O O . MET A 1 111 ? 19.079 -5.463 -10.411 1.00 94.81 111 MET A O 1
ATOM 839 N N . PRO A 1 112 ? 18.601 -4.309 -12.303 1.00 95.81 112 PRO A N 1
ATOM 840 C CA . PRO A 1 112 ? 19.372 -3.128 -11.933 1.00 95.81 112 PRO A CA 1
ATOM 841 C C . PRO A 1 112 ? 18.753 -2.461 -10.704 1.00 95.81 112 PRO A C 1
ATOM 843 O O . PRO A 1 112 ? 17.533 -2.489 -10.532 1.00 95.81 112 PRO A O 1
ATOM 846 N N . ASP A 1 113 ? 19.584 -1.865 -9.853 1.00 94.94 113 ASP A N 1
ATOM 847 C CA . ASP A 1 113 ? 19.073 -1.160 -8.683 1.00 94.94 113 ASP A CA 1
ATOM 848 C C . ASP A 1 113 ? 18.343 0.137 -9.070 1.00 94.94 113 ASP A C 1
ATOM 850 O O . ASP A 1 113 ? 18.342 0.584 -10.221 1.00 94.94 113 ASP A O 1
ATOM 854 N N . TYR A 1 114 ? 17.693 0.760 -8.089 1.00 93.81 114 TYR A N 1
ATOM 855 C CA . TYR A 1 114 ? 16.899 1.961 -8.321 1.00 93.81 114 TYR A CA 1
ATOM 856 C C . TYR A 1 114 ? 17.698 3.127 -8.930 1.00 93.81 114 TYR A C 1
ATOM 858 O O . TYR A 1 114 ? 17.155 3.864 -9.755 1.00 93.81 114 TYR A O 1
ATOM 866 N N . VAL A 1 115 ? 18.970 3.301 -8.559 1.00 95.88 115 VAL A N 1
ATOM 867 C CA . VAL A 1 115 ? 19.808 4.410 -9.044 1.00 95.88 115 VAL A CA 1
ATOM 868 C C . VAL A 1 115 ? 20.194 4.185 -10.504 1.00 95.88 115 VAL A C 1
ATOM 870 O O . VAL A 1 115 ? 20.121 5.115 -11.318 1.00 95.88 115 VAL A O 1
ATOM 873 N N . ASP A 1 116 ? 20.539 2.949 -10.857 1.00 97.25 116 ASP A N 1
ATOM 874 C CA . ASP A 1 116 ? 20.845 2.565 -12.233 1.00 97.25 116 ASP A CA 1
ATOM 875 C C . ASP A 1 116 ? 19.602 2.669 -13.127 1.00 97.25 116 ASP A C 1
ATOM 877 O O . ASP A 1 116 ? 19.668 3.247 -14.217 1.00 97.25 116 ASP A O 1
ATOM 881 N N . LEU A 1 117 ? 18.436 2.225 -12.638 1.00 98.00 117 LEU A N 1
ATOM 882 C CA . LEU A 1 117 ? 17.155 2.402 -13.327 1.00 98.00 117 LEU A CA 1
ATOM 883 C C . LEU A 1 117 ? 16.851 3.887 -13.577 1.00 98.00 117 LEU A C 1
ATOM 885 O O . LEU A 1 117 ? 16.513 4.267 -14.695 1.00 98.00 117 LEU A O 1
ATOM 889 N N . GLN A 1 118 ? 16.988 4.760 -12.575 1.00 98.12 118 GLN A N 1
ATOM 890 C CA . GLN A 1 118 ? 16.746 6.198 -12.756 1.00 98.12 118 GLN A CA 1
ATOM 891 C C . GLN A 1 118 ? 17.696 6.835 -13.776 1.00 98.12 118 GLN A C 1
ATOM 893 O O . GLN A 1 118 ? 17.275 7.675 -14.578 1.00 98.12 118 GLN A O 1
ATOM 898 N N . SER A 1 119 ? 18.969 6.439 -13.750 1.00 97.75 119 SER A N 1
ATOM 899 C CA . SER A 1 119 ? 19.993 6.966 -14.653 1.00 97.75 119 SER A CA 1
ATOM 900 C C . SER A 1 119 ? 19.696 6.579 -16.104 1.00 97.75 119 SER A C 1
ATOM 902 O O . SER A 1 119 ? 19.642 7.451 -16.978 1.00 97.75 119 SER A O 1
ATOM 904 N N . ALA A 1 120 ? 19.408 5.297 -16.350 1.00 98.19 120 ALA A N 1
ATOM 905 C CA . ALA A 1 120 ? 19.047 4.789 -17.670 1.00 98.19 120 ALA A CA 1
ATOM 906 C C . ALA A 1 120 ? 17.710 5.360 -18.179 1.00 98.19 120 ALA A C 1
ATOM 908 O O . ALA A 1 120 ? 17.598 5.723 -19.351 1.00 98.19 120 ALA A O 1
ATOM 909 N N . ASP A 1 121 ? 16.706 5.517 -17.309 1.00 98.50 121 ASP A N 1
ATOM 910 C CA . ASP A 1 121 ? 15.429 6.153 -17.662 1.00 98.50 121 ASP A CA 1
ATOM 911 C C . ASP A 1 121 ? 15.623 7.617 -18.082 1.00 98.50 121 ASP A C 1
ATOM 913 O O . ASP A 1 121 ? 15.097 8.066 -19.104 1.00 98.50 121 ASP A O 1
ATOM 917 N N . GLY A 1 122 ? 16.449 8.354 -17.332 1.00 98.38 122 GLY A N 1
ATOM 918 C CA . GLY A 1 122 ? 16.818 9.729 -17.647 1.00 98.38 122 GLY A CA 1
ATOM 919 C C . GLY A 1 122 ? 17.555 9.852 -18.981 1.00 98.38 122 GLY A C 1
ATOM 920 O O . GLY A 1 122 ? 17.307 10.809 -19.721 1.00 98.38 122 GLY A O 1
ATOM 921 N N . TRP A 1 123 ? 18.429 8.895 -19.298 1.00 98.62 123 TRP A N 1
ATOM 922 C CA . TRP A 1 123 ? 19.095 8.799 -20.596 1.00 98.62 123 TRP A CA 1
ATOM 923 C C . TRP A 1 123 ? 18.089 8.531 -21.725 1.00 98.62 123 TRP A C 1
ATOM 925 O O . TRP A 1 123 ? 18.047 9.299 -22.692 1.00 98.62 123 TRP A O 1
ATOM 935 N N . LEU A 1 124 ? 17.217 7.523 -21.571 1.00 98.56 124 LEU A N 1
ATOM 936 C CA . LEU A 1 124 ? 16.232 7.143 -22.590 1.00 98.56 124 LEU A CA 1
ATOM 937 C C . LEU A 1 124 ? 15.279 8.302 -22.890 1.00 98.56 124 LEU A C 1
ATOM 939 O O . LEU A 1 124 ? 15.039 8.617 -24.052 1.00 98.56 124 LEU A O 1
ATOM 943 N N . ARG A 1 125 ? 14.808 9.007 -21.856 1.00 98.56 125 ARG A N 1
ATOM 944 C CA . ARG A 1 125 ? 13.955 10.193 -22.007 1.00 98.56 125 ARG A CA 1
ATOM 945 C C . ARG A 1 125 ? 14.587 11.276 -22.886 1.00 98.56 125 ARG A C 1
ATOM 947 O O . ARG A 1 125 ? 13.873 11.950 -23.621 1.00 98.56 125 ARG A O 1
ATOM 954 N N . ARG A 1 126 ? 15.911 11.467 -22.808 1.00 98.31 126 ARG A N 1
ATOM 955 C CA . ARG A 1 126 ? 16.634 12.470 -23.613 1.00 98.31 126 ARG A CA 1
ATOM 956 C C . ARG A 1 126 ? 16.911 11.993 -25.038 1.00 98.31 126 ARG A C 1
ATOM 958 O O . ARG A 1 126 ? 16.893 12.810 -25.952 1.00 98.31 126 ARG A O 1
ATOM 965 N N . ARG A 1 127 ? 17.222 10.707 -25.223 1.00 98.12 127 ARG A N 1
ATOM 966 C CA . ARG A 1 127 ? 17.731 10.165 -26.497 1.00 98.12 127 ARG A CA 1
ATOM 967 C C . ARG A 1 127 ? 16.658 9.525 -27.374 1.00 98.12 127 ARG A C 1
ATOM 969 O O . ARG A 1 127 ? 16.766 9.590 -28.592 1.00 98.12 127 ARG A O 1
ATOM 976 N N . ALA A 1 128 ? 15.627 8.946 -26.770 1.00 98.19 128 ALA A N 1
ATOM 977 C CA . ALA A 1 128 ? 14.514 8.291 -27.450 1.00 98.19 128 ALA A CA 1
ATOM 978 C C . ALA A 1 128 ? 13.180 8.602 -26.733 1.00 98.19 128 ALA A C 1
ATOM 980 O O . ALA A 1 128 ? 12.549 7.706 -26.165 1.00 98.19 128 ALA A O 1
ATOM 981 N N . PRO A 1 129 ? 12.720 9.870 -26.748 1.00 98.50 129 PRO A N 1
ATOM 982 C CA . PRO A 1 129 ? 11.547 10.309 -25.986 1.00 98.50 129 PRO A CA 1
ATOM 983 C C . PRO A 1 129 ? 10.260 9.556 -26.351 1.00 98.50 129 PRO A C 1
ATOM 985 O O . PRO A 1 129 ? 9.452 9.279 -25.471 1.00 98.50 129 PRO A O 1
ATOM 988 N N . ALA A 1 130 ? 10.079 9.165 -27.617 1.00 98.50 130 ALA A N 1
ATOM 989 C CA . ALA A 1 130 ? 8.919 8.377 -28.042 1.00 98.50 130 ALA A CA 1
ATOM 990 C C . ALA A 1 130 ? 8.909 6.966 -27.421 1.00 98.50 130 ALA A C 1
ATOM 992 O O . ALA A 1 130 ? 7.870 6.498 -26.961 1.00 98.50 130 ALA A O 1
ATOM 993 N N . ALA A 1 131 ? 10.071 6.308 -27.343 1.00 98.50 131 ALA A N 1
ATOM 994 C CA . ALA A 1 131 ? 10.197 5.008 -26.687 1.00 98.50 131 ALA A CA 1
ATOM 995 C C . ALA A 1 131 ? 9.978 5.124 -25.170 1.00 98.50 131 ALA A C 1
ATOM 997 O O . ALA A 1 131 ? 9.280 4.306 -24.577 1.00 98.50 131 ALA A O 1
ATOM 998 N N . HIS A 1 132 ? 10.517 6.178 -24.545 1.00 98.75 132 HIS A N 1
ATOM 999 C CA . HIS A 1 132 ? 10.262 6.480 -23.132 1.00 98.75 132 HIS A CA 1
ATOM 1000 C C . HIS A 1 132 ? 8.769 6.696 -22.851 1.00 98.75 132 HIS A C 1
ATOM 1002 O O . HIS A 1 132 ? 8.235 6.141 -21.891 1.00 98.75 132 HIS A O 1
ATOM 1008 N N . GLN A 1 133 ? 8.075 7.426 -23.728 1.00 98.62 133 GLN A N 1
ATOM 1009 C CA . GLN A 1 133 ? 6.636 7.657 -23.631 1.00 98.62 133 GLN A CA 1
ATOM 1010 C C . GLN A 1 133 ? 5.824 6.354 -23.730 1.00 98.62 133 GLN A C 1
ATOM 1012 O O . GLN A 1 133 ? 4.919 6.140 -22.924 1.00 98.62 133 GLN A O 1
ATOM 1017 N N . ALA A 1 134 ? 6.192 5.435 -24.626 1.00 98.44 134 ALA A N 1
ATOM 1018 C CA . ALA A 1 134 ? 5.554 4.118 -24.697 1.00 98.44 134 ALA A CA 1
ATOM 1019 C C . ALA A 1 134 ? 5.728 3.312 -23.390 1.00 98.44 134 ALA A C 1
ATOM 1021 O O . ALA A 1 134 ? 4.782 2.687 -22.900 1.00 98.44 134 ALA A O 1
ATOM 1022 N N . LEU A 1 135 ? 6.909 3.375 -22.758 1.00 98.50 135 LEU A N 1
ATOM 1023 C CA . LEU A 1 135 ? 7.134 2.746 -21.449 1.00 98.50 135 LEU A CA 1
ATOM 1024 C C . LEU A 1 135 ? 6.323 3.414 -20.325 1.00 98.50 135 LEU A C 1
ATOM 1026 O O . LEU A 1 135 ? 5.857 2.725 -19.411 1.00 98.50 135 LEU A O 1
ATOM 1030 N N . LEU A 1 136 ? 6.132 4.737 -20.375 1.00 98.44 136 LEU A N 1
ATOM 1031 C CA . LEU A 1 136 ? 5.266 5.466 -19.441 1.00 98.44 136 LEU A CA 1
ATOM 1032 C C . LEU A 1 136 ? 3.810 4.992 -19.546 1.00 98.44 136 LEU A C 1
ATOM 1034 O O . LEU A 1 136 ? 3.179 4.709 -18.526 1.00 98.44 136 LEU A O 1
ATOM 1038 N N . GLU A 1 137 ? 3.296 4.844 -20.765 1.00 98.31 137 GLU A N 1
ATOM 1039 C CA . GLU A 1 137 ? 1.939 4.355 -21.021 1.00 98.31 137 GLU A CA 1
ATOM 1040 C C . GLU A 1 137 ? 1.754 2.908 -20.554 1.00 98.31 137 GLU A C 1
ATOM 1042 O O . GLU A 1 137 ? 0.749 2.584 -19.908 1.00 98.31 137 GLU A O 1
ATOM 1047 N N . LEU A 1 138 ? 2.754 2.051 -20.790 1.00 97.75 138 LEU A N 1
ATOM 1048 C CA . LEU A 1 138 ? 2.789 0.685 -20.270 1.00 97.75 138 LEU A CA 1
ATOM 1049 C C . LEU A 1 138 ? 2.753 0.661 -18.736 1.00 97.75 138 LEU A C 1
ATOM 1051 O O . LEU A 1 138 ? 1.945 -0.066 -18.152 1.00 97.75 138 LEU A O 1
ATOM 1055 N N . ARG A 1 139 ? 3.585 1.474 -18.073 1.00 97.25 139 ARG A N 1
ATOM 1056 C CA . ARG A 1 139 ? 3.585 1.622 -16.609 1.00 97.25 139 ARG A CA 1
ATOM 1057 C C . ARG A 1 139 ? 2.206 2.039 -16.106 1.00 97.25 139 ARG A C 1
ATOM 1059 O O . ARG A 1 139 ? 1.705 1.466 -15.139 1.00 97.25 139 ARG A O 1
ATOM 1066 N N . ASP A 1 140 ? 1.584 3.026 -16.740 1.00 96.44 140 ASP A N 1
ATOM 1067 C CA . ASP A 1 140 ? 0.291 3.545 -16.300 1.00 96.44 140 ASP A CA 1
ATOM 1068 C C . ASP A 1 140 ? -0.844 2.536 -16.538 1.00 96.44 140 ASP A C 1
ATOM 1070 O O . ASP A 1 140 ? -1.735 2.409 -15.695 1.00 96.44 140 ASP A O 1
ATOM 1074 N N . ARG A 1 141 ? -0.770 1.729 -17.606 1.00 96.56 141 ARG A N 1
ATOM 1075 C CA . ARG A 1 141 ? -1.651 0.568 -17.812 1.00 96.56 141 ARG A CA 1
ATOM 1076 C C . ARG A 1 141 ? -1.508 -0.462 -16.691 1.00 96.56 141 ARG A C 1
ATOM 1078 O O . ARG A 1 141 ? -2.508 -0.823 -16.076 1.00 96.56 141 ARG A O 1
ATOM 1085 N N . GLN A 1 142 ? -0.286 -0.873 -16.357 1.00 95.50 142 GLN A N 1
ATOM 1086 C CA . GLN A 1 142 ? -0.039 -1.815 -15.254 1.00 95.50 142 GLN A CA 1
ATOM 1087 C C . GLN A 1 142 ? -0.508 -1.249 -13.903 1.00 95.50 142 GLN A C 1
ATOM 1089 O O . GLN A 1 142 ? -1.093 -1.957 -13.084 1.00 95.50 142 GLN A O 1
ATOM 1094 N N . ARG A 1 143 ? -0.341 0.060 -13.673 1.00 94.31 143 ARG A N 1
ATOM 1095 C CA . ARG A 1 143 ? -0.861 0.723 -12.468 1.00 94.31 143 ARG A CA 1
ATOM 1096 C C . ARG A 1 143 ? -2.382 0.651 -12.368 1.00 94.31 143 ARG A C 1
ATOM 1098 O O . ARG A 1 143 ? -2.885 0.476 -11.252 1.00 94.31 143 ARG A O 1
ATOM 1105 N N . ARG A 1 144 ? -3.094 0.782 -13.496 1.00 95.06 144 ARG A N 1
ATOM 1106 C CA . ARG A 1 144 ? -4.547 0.570 -13.571 1.00 95.06 144 ARG A CA 1
ATOM 1107 C C . ARG A 1 144 ? -4.912 -0.886 -13.283 1.00 95.06 144 ARG A C 1
ATOM 1109 O O . ARG A 1 144 ? -5.855 -1.096 -12.532 1.00 95.06 144 ARG A O 1
ATOM 1116 N N . HIS A 1 145 ? -4.144 -1.862 -13.775 1.00 94.88 145 HIS A N 1
ATOM 1117 C CA . HIS A 1 145 ? -4.374 -3.282 -13.466 1.00 94.88 145 HIS A CA 1
ATOM 1118 C C . HIS A 1 145 ? -4.250 -3.577 -11.966 1.00 94.88 145 HIS A C 1
ATOM 1120 O O . HIS A 1 145 ? -5.146 -4.187 -11.402 1.00 94.88 145 HIS A O 1
ATOM 1126 N N . VAL A 1 146 ? -3.229 -3.050 -11.282 1.00 94.88 146 VAL A N 1
ATOM 1127 C CA . VAL A 1 146 ? -3.115 -3.206 -9.817 1.00 94.88 146 VAL A CA 1
ATOM 1128 C C . VAL A 1 146 ? -4.285 -2.555 -9.073 1.00 94.88 146 VAL A C 1
ATOM 1130 O O . VAL A 1 146 ? -4.788 -3.113 -8.106 1.00 94.88 146 VAL A O 1
ATOM 1133 N N . ARG A 1 147 ? -4.762 -1.385 -9.522 1.00 95.19 147 ARG A N 1
ATOM 1134 C CA . ARG A 1 147 ? -5.974 -0.778 -8.943 1.00 95.19 147 ARG A CA 1
ATOM 1135 C C . ARG A 1 147 ? -7.203 -1.667 -9.173 1.00 95.19 147 ARG A C 1
ATOM 1137 O O . ARG A 1 147 ? -8.028 -1.796 -8.277 1.00 95.19 147 ARG A O 1
ATOM 1144 N N . ALA A 1 148 ? -7.328 -2.264 -10.357 1.00 94.56 148 ALA A N 1
ATOM 1145 C CA . ALA A 1 148 ? -8.413 -3.188 -10.669 1.00 94.56 148 ALA A CA 1
ATOM 1146 C C . ALA A 1 148 ? -8.339 -4.461 -9.813 1.00 94.56 148 ALA A C 1
ATOM 1148 O O . ALA A 1 148 ? -9.372 -4.903 -9.330 1.00 94.56 148 ALA A O 1
ATOM 1149 N N . LEU A 1 149 ? -7.140 -4.990 -9.551 1.00 95.19 149 LEU A N 1
ATOM 1150 C CA . LEU A 1 149 ? -6.926 -6.108 -8.629 1.00 95.19 149 LEU A CA 1
ATOM 1151 C C . LEU A 1 149 ? -7.455 -5.788 -7.225 1.00 95.19 149 LEU A C 1
ATOM 1153 O O . LEU A 1 149 ? -8.215 -6.559 -6.653 1.00 95.19 149 LEU A O 1
ATOM 1157 N N . PHE A 1 150 ? -7.113 -4.624 -6.679 1.00 95.62 150 PHE A N 1
ATOM 1158 C CA . PHE A 1 150 ? -7.644 -4.191 -5.388 1.00 95.62 150 PHE A CA 1
ATOM 1159 C C . PHE A 1 150 ? -9.172 -4.041 -5.389 1.00 95.62 150 PHE A C 1
ATOM 1161 O O . PHE A 1 150 ? -9.832 -4.479 -4.450 1.00 95.62 150 PHE A O 1
ATOM 1168 N N . ALA A 1 151 ? -9.750 -3.483 -6.456 1.00 93.44 151 ALA A N 1
ATOM 1169 C CA . ALA A 1 151 ? -11.202 -3.404 -6.601 1.00 93.44 151 ALA A CA 1
ATOM 1170 C C . ALA A 1 151 ? -11.858 -4.797 -6.695 1.00 93.44 151 ALA A C 1
ATOM 1172 O O . ALA A 1 151 ? -12.933 -4.999 -6.138 1.00 93.44 151 ALA A O 1
ATOM 1173 N N . GLN A 1 152 ? -11.209 -5.766 -7.347 1.00 93.38 152 GLN A N 1
ATOM 1174 C CA . GLN A 1 152 ? -11.664 -7.160 -7.397 1.00 93.38 152 GLN A CA 1
ATOM 1175 C C . GLN A 1 152 ? -11.635 -7.817 -6.014 1.00 93.38 152 GLN A C 1
ATOM 1177 O O . GLN A 1 152 ? -12.574 -8.530 -5.678 1.00 93.38 152 GLN A O 1
ATOM 1182 N N . LEU A 1 153 ? -10.620 -7.542 -5.185 1.00 93.69 153 LEU A N 1
ATOM 1183 C CA . LEU A 1 153 ? -10.604 -8.009 -3.793 1.00 93.69 153 LEU A CA 1
ATOM 1184 C C . LEU A 1 153 ? -11.810 -7.462 -3.017 1.00 93.69 153 LEU A C 1
ATOM 1186 O O . LEU A 1 153 ? -12.508 -8.223 -2.356 1.00 93.69 153 LEU A O 1
ATOM 1190 N N . VAL A 1 154 ? -12.114 -6.169 -3.158 1.00 94.19 154 VAL A N 1
ATOM 1191 C CA . VAL A 1 154 ? -13.305 -5.563 -2.536 1.00 94.19 154 VAL A CA 1
ATOM 1192 C C . VAL A 1 154 ? -14.601 -6.201 -3.048 1.00 94.19 154 VAL A C 1
ATOM 1194 O O . VAL A 1 154 ? -15.519 -6.415 -2.265 1.00 94.19 154 VAL A O 1
ATOM 1197 N N . GLN A 1 155 ? -14.694 -6.534 -4.339 1.00 93.25 155 GLN A N 1
ATOM 1198 C CA . GLN A 1 155 ? -15.863 -7.225 -4.900 1.00 93.25 155 GLN A CA 1
ATOM 1199 C C . GLN A 1 155 ? -16.013 -8.660 -4.381 1.00 93.25 155 GLN A C 1
ATOM 1201 O O . GLN A 1 155 ? -17.136 -9.107 -4.171 1.00 93.25 155 GLN A O 1
ATOM 1206 N N . LEU A 1 156 ? -14.901 -9.374 -4.194 1.00 92.44 156 LEU A N 1
ATOM 1207 C CA . LEU A 1 156 ? -14.896 -10.772 -3.766 1.00 92.44 156 LEU A CA 1
ATOM 1208 C C . LEU A 1 156 ? -15.287 -10.927 -2.293 1.00 92.44 156 LEU A C 1
ATOM 1210 O O . LEU A 1 156 ? -16.067 -11.809 -1.950 1.00 92.44 156 LEU A O 1
ATOM 1214 N N . TYR A 1 157 ? -14.732 -10.075 -1.436 1.00 92.44 157 TYR A N 1
ATOM 1215 C CA . TYR A 1 157 ? -14.884 -10.180 0.014 1.00 92.44 157 TYR A CA 1
ATOM 1216 C C . TYR A 1 157 ? -15.962 -9.247 0.574 1.00 92.44 157 TYR A C 1
ATOM 1218 O O . TYR A 1 157 ? -16.581 -9.560 1.583 1.00 92.44 157 TYR A O 1
ATOM 1226 N N . GLY A 1 158 ? -16.217 -8.119 -0.088 1.00 92.00 158 GLY A N 1
ATOM 1227 C CA . GLY A 1 158 ? -17.110 -7.065 0.381 1.00 92.00 158 GLY A CA 1
ATOM 1228 C C . GLY A 1 158 ? -16.360 -5.863 0.979 1.00 92.00 158 GLY A C 1
ATOM 1229 O O . GLY A 1 158 ? -15.226 -5.986 1.448 1.00 92.00 158 GLY A O 1
ATOM 1230 N N . PRO A 1 159 ? -16.988 -4.671 0.983 1.00 88.81 159 PRO A N 1
ATOM 1231 C CA . PRO A 1 159 ? -16.345 -3.417 1.392 1.00 88.81 159 PRO A CA 1
ATOM 1232 C C . PRO A 1 159 ? -16.035 -3.319 2.893 1.00 88.81 159 PRO A C 1
ATOM 1234 O O . PRO A 1 159 ? -15.156 -2.552 3.271 1.00 88.81 159 PRO A O 1
ATOM 1237 N N . ASP A 1 160 ? -16.726 -4.092 3.735 1.00 90.19 160 ASP A N 1
ATOM 1238 C CA . ASP A 1 160 ? -16.493 -4.141 5.189 1.00 90.19 160 ASP A CA 1
ATOM 1239 C C . ASP A 1 160 ? -15.454 -5.206 5.592 1.00 90.19 160 ASP A C 1
ATOM 1241 O O . ASP A 1 160 ? -15.039 -5.267 6.751 1.00 90.19 160 ASP A O 1
ATOM 1245 N N . ASP A 1 161 ? -15.040 -6.043 4.638 1.00 94.00 161 ASP A N 1
ATOM 1246 C CA . ASP A 1 161 ? -14.176 -7.207 4.847 1.00 94.00 161 ASP A CA 1
ATOM 1247 C C . ASP A 1 161 ? -12.803 -7.040 4.155 1.00 94.00 161 ASP A C 1
ATOM 1249 O O . ASP A 1 161 ? -11.911 -7.872 4.327 1.00 94.00 161 ASP A O 1
ATOM 1253 N N . VAL A 1 162 ? -12.606 -5.942 3.406 1.00 96.31 162 VAL A N 1
ATOM 1254 C CA . VAL A 1 162 ? -11.332 -5.535 2.788 1.00 96.31 162 VAL A CA 1
ATOM 1255 C C . VAL A 1 162 ? -11.157 -4.030 2.887 1.00 96.31 162 VAL A C 1
ATOM 1257 O O . VAL A 1 162 ? -11.878 -3.263 2.247 1.00 96.31 162 VAL A O 1
ATOM 1260 N N . PHE A 1 163 ? -10.147 -3.597 3.632 1.00 97.38 163 PHE A N 1
ATOM 1261 C CA . PHE A 1 163 ? -9.851 -2.177 3.787 1.00 97.38 163 PHE A CA 1
ATOM 1262 C C . PHE A 1 163 ? -8.358 -1.921 3.976 1.00 97.38 163 PHE A C 1
ATOM 1264 O O . PHE A 1 163 ? -7.570 -2.806 4.321 1.00 97.38 163 PHE A O 1
ATOM 1271 N N . VAL A 1 164 ? -7.967 -0.674 3.729 1.00 97.69 164 VAL A N 1
ATOM 1272 C CA . VAL A 1 164 ? -6.641 -0.179 4.069 1.00 97.69 164 VAL A CA 1
ATOM 1273 C C . VAL A 1 164 ? -6.677 0.387 5.477 1.00 97.69 164 VAL A C 1
ATOM 1275 O O . VAL A 1 164 ? -7.480 1.268 5.770 1.00 97.69 164 VAL A O 1
ATOM 1278 N N . VAL A 1 165 ? -5.751 -0.064 6.313 1.00 98.12 165 VAL A N 1
ATOM 1279 C CA . VAL A 1 165 ? -5.467 0.509 7.630 1.00 98.12 165 VAL A CA 1
ATOM 1280 C C . VAL A 1 165 ? -4.058 1.086 7.621 1.00 98.12 165 VAL A C 1
ATOM 1282 O O . VAL A 1 165 ? -3.197 0.611 6.885 1.00 98.12 165 VAL A O 1
ATOM 1285 N N . GLY A 1 166 ? -3.782 2.134 8.385 1.00 97.50 166 GLY A N 1
ATOM 1286 C CA . GLY A 1 166 ? -2.458 2.737 8.310 1.00 97.50 166 GLY A CA 1
ATOM 1287 C C . GLY A 1 166 ? -2.205 3.861 9.284 1.00 97.50 166 GLY A C 1
ATOM 1288 O O . GLY A 1 166 ? -3.112 4.354 9.945 1.00 97.50 166 GLY A O 1
ATOM 1289 N N . ALA A 1 167 ? -0.957 4.303 9.322 1.00 96.94 167 ALA A N 1
ATOM 1290 C CA . ALA A 1 167 ? -0.543 5.484 10.051 1.00 96.94 167 ALA A CA 1
ATOM 1291 C C . ALA A 1 167 ? 0.501 6.262 9.255 1.00 96.94 167 ALA A C 1
ATOM 1293 O O . ALA A 1 167 ? 1.373 5.677 8.609 1.00 96.94 167 ALA A O 1
ATOM 1294 N N . ALA A 1 168 ? 0.430 7.587 9.317 1.00 95.06 168 ALA A N 1
ATOM 1295 C CA . ALA A 1 168 ? 1.443 8.464 8.747 1.00 95.06 168 ALA A CA 1
ATOM 1296 C C . ALA A 1 168 ? 2.031 9.392 9.805 1.00 95.06 168 ALA A C 1
ATOM 1298 O O . ALA A 1 168 ? 1.311 9.911 10.655 1.00 95.06 168 ALA A O 1
ATOM 1299 N N . GLN A 1 169 ? 3.326 9.661 9.684 1.00 90.19 169 GLN A N 1
ATOM 1300 C CA . GLN A 1 169 ? 4.006 10.726 10.405 1.00 90.19 169 GLN A CA 1
ATOM 1301 C C . GLN A 1 169 ? 4.466 11.784 9.402 1.00 90.19 169 GLN A C 1
ATOM 1303 O O . GLN A 1 169 ? 5.038 11.473 8.351 1.00 90.19 169 GLN A O 1
ATOM 1308 N N . LYS A 1 170 ? 4.225 13.054 9.730 1.00 83.25 170 LYS A N 1
ATOM 1309 C CA . LYS A 1 170 ? 4.790 14.192 9.006 1.00 83.25 170 LYS A CA 1
ATOM 1310 C C . LYS A 1 170 ? 6.057 14.675 9.717 1.00 83.25 170 LYS A C 1
ATOM 1312 O O . LYS A 1 170 ? 6.166 14.604 10.936 1.00 83.25 170 LYS A O 1
ATOM 1317 N N . GLY A 1 171 ? 7.056 15.102 8.949 1.00 65.50 171 GLY A N 1
ATOM 1318 C CA . GLY A 1 171 ? 8.399 15.416 9.453 1.00 65.50 171 GLY A CA 1
ATOM 1319 C C . GLY A 1 171 ? 8.529 16.734 10.233 1.00 65.50 171 GLY A C 1
ATOM 1320 O O . GLY A 1 171 ? 9.639 17.251 10.334 1.00 65.50 171 GLY A O 1
ATOM 1321 N N . ASP A 1 172 ? 7.440 17.307 10.748 1.00 59.66 172 ASP A N 1
ATOM 1322 C CA . ASP A 1 172 ? 7.350 18.665 11.305 1.00 59.66 172 ASP A CA 1
ATOM 1323 C C . ASP A 1 172 ? 7.738 18.782 12.793 1.00 59.66 172 ASP A C 1
ATOM 1325 O O . ASP A 1 172 ? 7.117 19.511 13.561 1.00 59.66 172 ASP A O 1
ATOM 1329 N N . GLY A 1 173 ? 8.836 18.129 13.189 1.00 52.12 173 GLY A N 1
ATOM 1330 C CA . GLY A 1 173 ? 9.505 18.386 14.475 1.00 52.12 173 GLY A CA 1
ATOM 1331 C C . GLY A 1 173 ? 9.186 17.411 15.612 1.00 52.12 173 GLY A C 1
ATOM 1332 O O . GLY A 1 173 ? 9.711 17.576 16.710 1.00 52.12 173 GLY A O 1
ATOM 1333 N N . ALA A 1 174 ? 8.387 16.368 15.369 1.00 57.75 174 ALA A N 1
ATOM 1334 C CA . ALA A 1 174 ? 8.270 15.249 16.303 1.00 57.75 174 ALA A CA 1
ATOM 1335 C C . ALA A 1 174 ? 9.586 14.451 16.368 1.00 57.75 174 ALA A C 1
ATOM 1337 O O . ALA A 1 174 ? 10.288 14.313 15.362 1.00 57.75 174 ALA A O 1
ATOM 1338 N N . SER A 1 175 ? 9.905 13.901 17.546 1.00 64.06 175 SER A N 1
ATOM 1339 C CA . SER A 1 175 ? 11.073 13.031 17.733 1.00 64.06 175 SER A CA 1
ATOM 1340 C C . SER A 1 175 ? 11.081 11.929 16.673 1.00 64.06 175 SER A C 1
ATOM 1342 O O . SER A 1 175 ? 10.156 11.122 16.605 1.00 64.06 175 SER A O 1
ATOM 1344 N N . ARG A 1 176 ? 12.110 11.895 15.820 1.00 71.62 176 ARG A N 1
ATOM 1345 C CA . ARG A 1 176 ? 12.262 10.847 14.795 1.00 71.62 176 ARG A CA 1
ATOM 1346 C C . ARG A 1 176 ? 12.691 9.506 15.393 1.00 71.62 176 ARG A C 1
ATOM 1348 O O . ARG A 1 176 ? 12.532 8.478 14.744 1.00 71.62 176 ARG A O 1
ATOM 1355 N N . ALA A 1 177 ? 13.167 9.508 16.642 1.00 70.19 177 ALA A N 1
ATOM 1356 C CA . ALA A 1 177 ? 13.422 8.283 17.386 1.00 70.19 177 ALA A CA 1
ATOM 1357 C C . ALA A 1 177 ? 12.124 7.475 17.473 1.00 70.19 177 ALA A C 1
ATOM 1359 O O . ALA A 1 177 ? 11.102 8.011 17.904 1.00 70.19 177 ALA A O 1
ATOM 1360 N N . ASP A 1 178 ? 12.166 6.217 17.037 1.00 80.44 178 ASP A N 1
ATOM 1361 C CA . ASP A 1 178 ? 11.044 5.273 17.095 1.00 80.44 178 ASP A CA 1
ATOM 1362 C C . ASP A 1 178 ? 9.797 5.639 16.254 1.00 80.44 178 ASP A C 1
ATOM 1364 O O . ASP A 1 178 ? 8.697 5.132 16.469 1.00 80.44 178 ASP A O 1
ATOM 1368 N N . ALA A 1 179 ? 9.945 6.530 15.267 1.00 86.88 179 ALA A N 1
ATOM 1369 C CA . ALA A 1 179 ? 8.842 6.985 14.413 1.00 86.88 179 ALA A CA 1
ATOM 1370 C C . ALA A 1 179 ? 8.122 5.840 13.677 1.00 86.88 179 ALA A C 1
ATOM 1372 O O . ALA A 1 179 ? 6.892 5.833 13.578 1.00 86.88 179 ALA A O 1
ATOM 1373 N N . TYR A 1 180 ? 8.888 4.848 13.215 1.00 91.06 180 TYR A N 1
ATOM 1374 C CA . TYR A 1 180 ? 8.346 3.644 12.595 1.00 91.06 180 TYR A CA 1
ATOM 1375 C C . TYR A 1 180 ? 7.461 2.854 13.567 1.00 91.06 180 TYR A C 1
ATOM 1377 O O . TYR A 1 180 ? 6.304 2.588 13.248 1.00 91.06 180 TYR A O 1
ATOM 1385 N N . SER A 1 181 ? 7.968 2.507 14.758 1.00 90.75 181 SER A N 1
ATOM 1386 C CA . SER A 1 181 ? 7.232 1.657 15.704 1.00 90.75 181 SER A CA 1
ATOM 1387 C C . SER A 1 181 ? 5.978 2.346 16.223 1.00 90.75 181 SER A C 1
ATOM 1389 O O . SER A 1 181 ? 4.952 1.690 16.376 1.00 90.75 181 SER A O 1
ATOM 1391 N N . ARG A 1 182 ? 6.008 3.674 16.406 1.00 91.69 182 ARG A N 1
ATOM 1392 C CA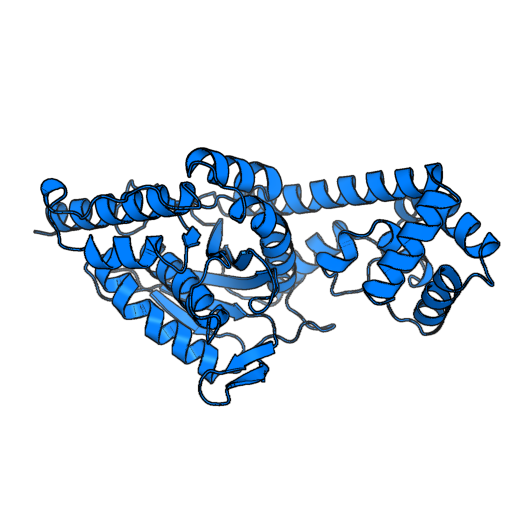 . ARG A 1 182 ? 4.796 4.443 16.723 1.00 91.69 182 ARG A CA 1
ATOM 1393 C C . ARG A 1 182 ? 3.764 4.393 15.603 1.00 91.69 182 ARG A C 1
ATOM 1395 O O . ARG A 1 182 ? 2.592 4.167 15.880 1.00 91.69 182 ARG A O 1
ATOM 1402 N N . CYS A 1 183 ? 4.180 4.541 14.342 1.00 94.56 183 CYS A N 1
ATOM 1403 C CA . CYS A 1 183 ? 3.258 4.398 13.212 1.00 94.56 183 CYS A CA 1
ATOM 1404 C C . CYS A 1 183 ? 2.691 2.977 13.122 1.00 94.56 183 CYS A C 1
ATOM 1406 O O . CYS A 1 183 ? 1.494 2.807 12.904 1.00 94.56 183 CYS A O 1
ATOM 1408 N N . LEU A 1 184 ? 3.519 1.952 13.334 1.00 95.56 184 LEU A N 1
ATOM 1409 C CA . LEU A 1 184 ? 3.050 0.570 13.390 1.00 95.56 184 LEU A CA 1
ATOM 1410 C C . LEU A 1 184 ? 2.045 0.369 14.538 1.00 95.56 184 LEU A C 1
ATOM 1412 O O . LEU A 1 184 ? 0.987 -0.214 14.318 1.00 95.56 184 LEU A O 1
ATOM 1416 N N . GLY A 1 185 ? 2.327 0.905 15.727 1.00 95.44 185 GLY A N 1
ATOM 1417 C CA . GLY A 1 185 ? 1.420 0.878 16.875 1.00 95.44 185 GLY A CA 1
ATOM 1418 C C . GLY A 1 185 ? 0.079 1.554 16.582 1.00 95.44 185 GLY A C 1
ATOM 1419 O O . GLY A 1 185 ? -0.964 0.960 16.834 1.00 95.44 185 GLY A O 1
ATOM 1420 N N . ALA A 1 186 ? 0.077 2.744 15.972 1.00 96.06 186 ALA A N 1
ATOM 1421 C CA . ALA A 1 186 ? -1.155 3.431 15.569 1.00 96.06 186 ALA A CA 1
ATOM 1422 C C . ALA A 1 186 ? -1.966 2.669 14.520 1.00 96.06 186 ALA A C 1
ATOM 1424 O O . ALA A 1 186 ? -3.194 2.665 14.571 1.00 96.06 186 ALA A O 1
ATOM 1425 N N . LEU A 1 187 ? -1.295 2.040 13.551 1.00 97.62 187 LEU A N 1
ATOM 1426 C CA . LEU A 1 187 ? -1.961 1.191 12.569 1.00 97.62 187 LEU A CA 1
ATOM 1427 C C . LEU A 1 187 ? -2.677 0.038 13.279 1.00 97.62 187 LEU A C 1
ATOM 1429 O O . LEU A 1 187 ? -3.865 -0.185 13.044 1.00 97.62 187 LEU A O 1
ATOM 1433 N N . LEU A 1 188 ? -1.966 -0.679 14.155 1.00 97.38 188 LEU A N 1
ATOM 1434 C CA . LEU A 1 188 ? -2.513 -1.827 14.882 1.00 97.38 188 LEU A CA 1
ATOM 1435 C C . LEU A 1 188 ? -3.644 -1.406 15.825 1.00 97.38 188 LEU A C 1
ATOM 1437 O O . LEU A 1 188 ? -4.656 -2.089 15.901 1.00 97.38 188 LEU A O 1
ATOM 1441 N N . GLU A 1 189 ? -3.518 -0.254 16.476 1.00 95.94 189 GLU A N 1
ATOM 1442 C CA . GLU A 1 189 ? -4.565 0.358 17.295 1.00 95.94 189 GLU A CA 1
ATOM 1443 C C . GLU A 1 189 ? -5.852 0.594 16.496 1.00 95.94 189 GLU A C 1
ATOM 1445 O O . GLU A 1 189 ? -6.924 0.189 16.943 1.00 95.94 189 GLU A O 1
ATOM 1450 N N . ARG A 1 190 ? -5.766 1.210 15.306 1.00 96.38 190 ARG A N 1
ATOM 1451 C CA . ARG A 1 190 ? -6.949 1.426 14.453 1.00 96.38 190 ARG A CA 1
ATOM 1452 C C . ARG A 1 190 ? -7.574 0.110 14.032 1.00 96.38 190 ARG A C 1
ATOM 1454 O O . ARG A 1 190 ? -8.794 -0.002 14.033 1.00 96.38 190 ARG A O 1
ATOM 1461 N N . LEU A 1 191 ? -6.752 -0.881 13.696 1.00 97.12 191 LEU A N 1
ATOM 1462 C CA . LEU A 1 191 ? -7.248 -2.199 13.323 1.00 97.12 191 LEU A CA 1
ATOM 1463 C C . LEU A 1 191 ? -8.002 -2.869 14.476 1.00 97.12 191 LEU A C 1
ATOM 1465 O O . LEU A 1 191 ? -9.105 -3.364 14.266 1.00 97.12 191 LEU A O 1
ATOM 1469 N N . LEU A 1 192 ? -7.424 -2.861 15.681 1.00 96.19 192 LEU A N 1
ATOM 1470 C CA . LEU A 1 192 ? -8.057 -3.405 16.882 1.00 96.19 192 LEU A CA 1
ATOM 1471 C C . LEU A 1 192 ? -9.392 -2.710 17.157 1.00 96.19 192 LEU A C 1
ATOM 1473 O O . LEU A 1 192 ? -10.394 -3.390 17.340 1.00 96.19 192 LEU A O 1
ATOM 1477 N N . ALA A 1 193 ? -9.416 -1.374 17.129 1.00 94.62 193 ALA A N 1
ATOM 1478 C CA . ALA A 1 193 ? -10.624 -0.607 17.411 1.00 94.62 193 ALA A CA 1
ATOM 1479 C C . ALA A 1 193 ? -11.735 -0.846 16.372 1.00 94.62 193 ALA A C 1
ATOM 1481 O O . ALA A 1 193 ? -12.895 -0.994 16.737 1.00 94.62 193 ALA A O 1
ATOM 1482 N N . LEU A 1 194 ? -11.391 -0.948 15.083 1.00 95.19 194 LEU A N 1
ATOM 1483 C CA . LEU A 1 194 ? -12.365 -1.221 14.018 1.00 95.19 194 LEU A CA 1
ATOM 1484 C C . LEU A 1 194 ? -12.941 -2.642 14.081 1.00 95.19 194 LEU A C 1
ATOM 1486 O O . LEU A 1 194 ? -14.116 -2.841 13.774 1.00 95.19 194 LEU A O 1
ATOM 1490 N N . LEU A 1 195 ? -12.126 -3.630 14.460 1.00 94.94 195 LEU A N 1
ATOM 1491 C CA . LEU A 1 195 ? -12.528 -5.039 14.504 1.00 94.94 195 LEU A CA 1
ATOM 1492 C C . LEU A 1 195 ? -13.106 -5.473 15.859 1.00 94.94 195 LEU A C 1
ATOM 1494 O O . LEU A 1 195 ? -13.534 -6.623 15.987 1.00 94.94 195 LEU A O 1
ATOM 1498 N N . GLN A 1 196 ? -13.121 -4.587 16.853 1.00 92.06 196 GLN A N 1
ATOM 1499 C CA . GLN A 1 196 ? -13.645 -4.876 18.180 1.00 92.06 196 GLN A CA 1
ATOM 1500 C C . GLN A 1 196 ? -15.148 -5.134 18.121 1.00 92.06 196 GLN A C 1
ATOM 1502 O O . GLN A 1 196 ? -15.898 -4.323 17.595 1.00 92.06 196 GLN A O 1
ATOM 1507 N N . GLU A 1 197 ? -15.599 -6.239 18.706 1.00 88.94 197 GLU A N 1
ATOM 1508 C CA . GLU A 1 197 ? -17.023 -6.511 18.912 1.00 88.94 197 GLU A CA 1
ATOM 1509 C C . GLU A 1 197 ? -17.190 -7.344 20.176 1.00 88.94 197 GLU A C 1
ATOM 1511 O O . GLU A 1 197 ? -16.420 -8.283 20.423 1.00 88.94 197 GLU A O 1
ATOM 1516 N N . GLU A 1 198 ? -18.186 -6.995 20.980 1.00 83.19 198 GLU A N 1
ATOM 1517 C CA . GLU A 1 198 ? -18.496 -7.723 22.201 1.00 83.19 198 GLU A CA 1
ATOM 1518 C C . GLU A 1 198 ? -18.961 -9.153 21.885 1.00 83.19 198 GLU A C 1
ATOM 1520 O O . GLU A 1 198 ? -19.658 -9.412 20.905 1.00 83.19 198 GLU A O 1
ATOM 1525 N N . GLY A 1 199 ? -18.516 -10.121 22.691 1.00 83.50 199 GLY A N 1
ATOM 1526 C CA . GLY A 1 199 ? -18.912 -11.525 22.546 1.00 83.50 199 GLY A CA 1
ATOM 1527 C C . GLY A 1 199 ? -18.373 -12.245 21.301 1.00 83.50 199 GLY A C 1
ATOM 1528 O O . GLY A 1 199 ? -18.685 -13.422 21.106 1.00 83.50 199 GLY A O 1
ATOM 1529 N N . ARG A 1 200 ? -17.551 -11.595 20.460 1.00 88.12 200 ARG A N 1
ATOM 1530 C CA . ARG A 1 200 ? -16.959 -12.215 19.262 1.00 88.12 200 ARG A CA 1
ATOM 1531 C C . ARG A 1 200 ? -15.439 -12.186 19.276 1.00 88.12 200 ARG A C 1
ATOM 1533 O O . ARG A 1 200 ? -14.816 -11.153 19.070 1.00 88.12 200 ARG A O 1
ATOM 1540 N N . GLU A 1 201 ? -14.839 -13.363 19.427 1.00 92.19 201 GLU A N 1
ATOM 1541 C CA . GLU A 1 201 ? -13.390 -13.524 19.315 1.00 92.19 201 GLU A CA 1
ATOM 1542 C C . GLU A 1 201 ? -12.917 -13.498 17.857 1.00 92.19 201 GLU A C 1
ATOM 1544 O O . GLU A 1 201 ? -13.398 -14.268 17.006 1.00 92.19 201 GLU A O 1
ATOM 1549 N N . ARG A 1 202 ? -11.894 -12.675 17.600 1.00 94.50 202 ARG A N 1
ATOM 1550 C CA . ARG A 1 202 ? -11.224 -12.570 16.300 1.00 94.50 202 ARG A CA 1
ATOM 1551 C C . ARG A 1 202 ? -9.731 -12.814 16.416 1.00 94.50 202 ARG A C 1
ATOM 1553 O O . ARG A 1 202 ? -9.097 -12.453 17.405 1.00 94.50 202 ARG A O 1
ATOM 1560 N N . VAL A 1 203 ? -9.140 -13.381 15.371 1.00 96.75 203 VAL A N 1
ATOM 1561 C CA . VAL A 1 203 ? -7.687 -13.534 15.253 1.00 96.75 203 VAL A CA 1
ATOM 1562 C C . VAL A 1 203 ? -7.215 -12.827 13.996 1.00 96.75 203 VAL A C 1
ATOM 1564 O O . VAL A 1 203 ? -7.552 -13.237 12.890 1.00 96.75 203 VAL A O 1
ATOM 1567 N N . VAL A 1 204 ? -6.384 -11.805 14.170 1.00 97.44 204 VAL A N 1
ATOM 1568 C CA . VAL A 1 204 ? -5.691 -11.124 13.079 1.00 97.44 204 VAL A CA 1
ATOM 1569 C C . VAL A 1 204 ? -4.280 -11.682 13.001 1.00 97.44 204 VAL A C 1
ATOM 1571 O O . VAL A 1 204 ? -3.443 -11.442 13.874 1.00 97.44 204 VAL A O 1
ATOM 1574 N N . ARG A 1 205 ? -3.999 -12.419 11.933 1.00 96.56 205 ARG A N 1
ATOM 1575 C CA . ARG A 1 205 ? -2.648 -12.866 11.609 1.00 96.56 205 ARG A CA 1
ATOM 1576 C C . ARG A 1 205 ? -1.958 -11.825 10.751 1.00 96.56 205 ARG A C 1
ATOM 1578 O O . ARG A 1 205 ? -2.542 -11.376 9.776 1.00 96.56 205 ARG A O 1
ATOM 1585 N N . PHE A 1 206 ? -0.733 -11.430 11.078 1.00 96.19 206 PHE A N 1
ATOM 1586 C CA . PHE A 1 206 ? -0.098 -10.346 10.330 1.00 96.19 206 PHE A CA 1
ATOM 1587 C C . PHE A 1 206 ? 1.358 -10.590 9.960 1.00 96.19 206 PHE A C 1
ATOM 1589 O O . PHE A 1 206 ? 2.085 -11.313 10.645 1.00 96.19 206 PHE A O 1
ATOM 1596 N N . ARG A 1 207 ? 1.761 -9.986 8.837 1.00 94.56 207 ARG A N 1
ATOM 1597 C CA . ARG A 1 207 ? 3.127 -9.989 8.297 1.00 94.56 207 ARG A CA 1
ATOM 1598 C C . ARG A 1 207 ? 3.601 -8.558 8.112 1.00 94.56 207 ARG A C 1
ATOM 1600 O O . ARG A 1 207 ? 2.855 -7.729 7.596 1.00 94.56 207 ARG A O 1
ATOM 1607 N N . VAL A 1 208 ? 4.851 -8.303 8.479 1.00 93.25 208 VAL A N 1
ATOM 1608 C CA . VAL A 1 208 ? 5.508 -7.001 8.324 1.00 93.25 208 VAL A CA 1
ATOM 1609 C C . VAL A 1 208 ? 6.798 -7.197 7.534 1.00 93.25 208 VAL A C 1
ATOM 1611 O O . VAL A 1 208 ? 7.576 -8.102 7.849 1.00 93.25 208 VAL A O 1
ATOM 1614 N N . ALA A 1 209 ? 7.018 -6.382 6.502 1.00 90.19 209 ALA A N 1
ATOM 1615 C CA . ALA A 1 209 ? 8.243 -6.421 5.705 1.00 90.19 209 ALA A CA 1
ATOM 1616 C C . ALA A 1 209 ? 9.500 -6.072 6.533 1.00 90.19 209 ALA A C 1
ATOM 1618 O O . ALA A 1 209 ? 9.452 -5.281 7.476 1.00 90.19 209 ALA A O 1
ATOM 1619 N N . THR A 1 210 ? 10.656 -6.643 6.177 1.00 84.19 210 THR A N 1
ATOM 1620 C CA . THR A 1 210 ? 11.950 -6.287 6.789 1.00 84.19 210 THR A CA 1
ATOM 1621 C C . THR A 1 210 ? 12.392 -4.891 6.430 1.00 84.19 210 THR A C 1
ATOM 1623 O O . T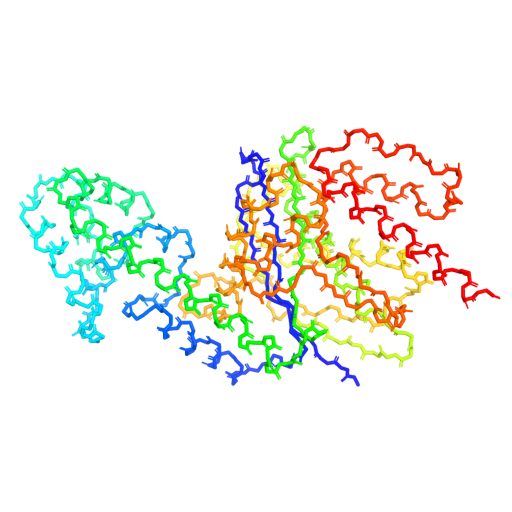HR A 1 210 ? 12.475 -4.588 5.241 1.00 84.19 210 THR A O 1
ATOM 1626 N N . ARG A 1 211 ? 12.825 -4.120 7.435 1.00 82.31 211 ARG A N 1
ATOM 1627 C CA . ARG A 1 211 ? 13.366 -2.764 7.280 1.00 82.31 211 ARG A CA 1
ATOM 1628 C C . ARG A 1 211 ? 14.467 -2.437 8.272 1.00 82.31 211 ARG A C 1
ATOM 1630 O O . ARG A 1 211 ? 14.624 -3.140 9.267 1.00 82.31 211 ARG A O 1
ATOM 1637 N N . GLY A 1 212 ? 15.198 -1.360 7.994 1.00 84.00 212 GLY A N 1
ATOM 1638 C CA . GLY A 1 212 ? 15.985 -0.654 9.000 1.00 84.00 212 GLY A CA 1
ATOM 1639 C C . GLY A 1 212 ? 15.064 0.242 9.822 1.00 84.00 212 GLY A C 1
ATOM 1640 O O . GLY A 1 212 ? 14.306 1.028 9.259 1.00 84.00 212 GLY A O 1
ATOM 1641 N N . VAL A 1 213 ? 15.100 0.098 11.140 1.00 85.25 213 VAL A N 1
ATOM 1642 C CA . VAL A 1 213 ? 14.352 0.925 12.086 1.00 85.25 213 VAL A CA 1
ATOM 1643 C C . VAL A 1 213 ? 15.318 1.541 13.081 1.00 85.25 213 VAL A C 1
ATOM 1645 O O . VAL A 1 213 ? 16.264 0.892 13.526 1.00 85.25 213 VAL A O 1
ATOM 1648 N N . LEU A 1 214 ? 15.089 2.801 13.432 1.00 84.94 214 LEU A N 1
ATOM 1649 C CA . LEU A 1 214 ? 15.896 3.485 14.432 1.00 84.94 214 LEU A CA 1
ATOM 1650 C C . LEU A 1 214 ? 15.533 2.968 15.829 1.00 84.94 214 LEU A C 1
ATOM 1652 O O . LEU A 1 214 ? 14.489 3.332 16.371 1.00 84.94 214 LEU A O 1
ATOM 1656 N N . ASP A 1 215 ? 16.404 2.147 16.415 1.00 85.06 215 ASP A N 1
ATOM 1657 C CA . ASP A 1 215 ? 16.222 1.624 17.769 1.00 85.06 215 ASP A CA 1
ATOM 1658 C C . ASP A 1 215 ? 16.572 2.718 18.793 1.00 85.06 215 ASP A C 1
ATOM 1660 O O . ASP A 1 215 ? 17.724 3.167 18.843 1.00 85.06 215 ASP A O 1
ATOM 1664 N N . PRO A 1 216 ? 15.622 3.158 19.639 1.00 83.00 216 PRO A N 1
ATOM 1665 C CA . PRO A 1 216 ? 15.862 4.242 20.590 1.00 83.00 216 PRO A CA 1
ATOM 1666 C C . PRO A 1 216 ? 16.899 3.887 21.666 1.00 83.00 216 PRO A C 1
ATOM 1668 O O . PRO A 1 216 ? 17.551 4.786 22.202 1.00 83.00 216 PRO A O 1
ATOM 1671 N N . ARG A 1 217 ? 17.083 2.597 21.978 1.00 86.19 217 ARG A N 1
ATOM 1672 C CA . ARG A 1 217 ? 18.047 2.115 22.980 1.00 86.19 217 ARG A CA 1
ATOM 1673 C C . ARG A 1 217 ? 19.469 2.125 22.428 1.00 86.19 217 ARG A C 1
ATOM 1675 O O . ARG A 1 217 ? 20.402 2.438 23.159 1.00 86.19 217 ARG A O 1
ATOM 1682 N N . LEU A 1 218 ? 19.621 1.798 21.145 1.00 86.81 218 LEU A N 1
ATOM 1683 C CA . LEU A 1 218 ? 20.919 1.752 20.462 1.00 86.81 218 LEU A CA 1
ATOM 1684 C C . LEU A 1 218 ? 21.277 3.069 19.766 1.00 86.81 218 LEU A C 1
ATOM 1686 O O . LEU A 1 218 ? 22.438 3.278 19.427 1.00 86.81 218 LEU A O 1
ATOM 1690 N N . ARG A 1 219 ? 20.292 3.953 19.554 1.00 85.56 219 ARG A N 1
ATOM 1691 C CA . ARG A 1 219 ? 20.411 5.187 18.758 1.00 85.56 219 ARG A CA 1
ATOM 1692 C C . ARG A 1 219 ? 21.018 4.930 17.376 1.00 85.56 219 ARG A C 1
ATOM 1694 O O . ARG A 1 219 ? 21.775 5.748 16.861 1.00 85.56 219 ARG A O 1
ATOM 1701 N N . ALA A 1 220 ? 20.689 3.781 16.798 1.00 86.69 220 ALA A N 1
ATOM 1702 C CA . ALA A 1 220 ? 21.205 3.322 15.521 1.00 86.69 220 ALA A CA 1
ATOM 1703 C C . ALA A 1 220 ? 20.094 2.645 14.719 1.00 86.69 220 ALA A C 1
ATOM 1705 O O . ALA A 1 220 ? 19.168 2.063 15.292 1.00 86.69 220 ALA A O 1
ATOM 1706 N N . SER A 1 221 ? 20.203 2.715 13.393 1.00 87.88 221 SER A N 1
ATOM 1707 C CA . SER A 1 221 ? 19.349 1.939 12.500 1.00 87.88 221 SER A CA 1
ATOM 1708 C C . SER A 1 221 ? 19.728 0.463 12.611 1.00 87.88 221 SER A C 1
ATOM 1710 O O . SER A 1 221 ? 20.880 0.085 12.389 1.00 87.88 221 SER A O 1
ATOM 1712 N N . VAL A 1 222 ? 18.768 -0.371 12.998 1.00 89.25 222 VAL A N 1
ATOM 1713 C CA . VAL A 1 222 ? 18.920 -1.824 13.113 1.00 89.25 222 VAL A CA 1
ATOM 1714 C C . VAL A 1 222 ? 17.838 -2.523 12.302 1.00 89.25 222 VAL A C 1
ATOM 1716 O O . VAL A 1 222 ? 16.773 -1.948 12.077 1.00 89.25 222 VAL A O 1
ATOM 1719 N N . PRO A 1 223 ? 18.046 -3.777 11.878 1.00 90.19 223 PRO A N 1
ATOM 1720 C CA . PRO A 1 223 ? 16.964 -4.551 11.297 1.00 90.19 223 PRO A CA 1
ATOM 1721 C C . PRO A 1 223 ? 15.774 -4.647 12.261 1.00 90.19 223 PRO A C 1
ATOM 1723 O O . PRO A 1 223 ? 15.943 -4.955 13.448 1.00 90.19 223 PRO A O 1
ATOM 1726 N N . LEU A 1 224 ? 14.565 -4.426 11.736 1.00 88.25 224 LEU A N 1
ATOM 1727 C CA . LEU A 1 224 ? 13.319 -4.751 12.419 1.00 88.25 224 LEU A CA 1
ATOM 1728 C C . LEU A 1 224 ? 13.413 -6.195 12.932 1.00 88.25 224 LEU A C 1
ATOM 1730 O O . LEU A 1 224 ? 14.025 -7.055 12.297 1.00 88.25 224 LEU A O 1
ATOM 1734 N N . ASN A 1 225 ? 12.857 -6.456 14.111 1.00 88.50 225 ASN A N 1
ATOM 1735 C CA . ASN A 1 225 ? 12.938 -7.758 14.759 1.00 88.50 225 ASN A CA 1
ATOM 1736 C C . ASN A 1 225 ? 11.691 -7.997 15.621 1.00 88.50 225 ASN A C 1
ATOM 1738 O O . ASN A 1 225 ? 10.853 -7.109 15.778 1.00 88.50 225 ASN A O 1
ATOM 1742 N N . ALA A 1 226 ? 11.594 -9.197 16.197 1.00 88.50 226 ALA A N 1
ATOM 1743 C CA . ALA A 1 226 ? 10.453 -9.627 17.000 1.00 88.50 226 ALA A CA 1
ATOM 1744 C C . ALA A 1 226 ? 10.104 -8.664 18.145 1.00 88.50 226 ALA A C 1
ATOM 1746 O O . ALA A 1 226 ? 8.925 -8.444 18.409 1.00 88.50 226 ALA A O 1
ATOM 1747 N N . ARG A 1 227 ? 11.113 -8.079 18.810 1.00 89.69 227 ARG A N 1
ATOM 1748 C CA . ARG A 1 227 ? 10.903 -7.179 19.950 1.00 89.69 227 ARG A CA 1
ATOM 1749 C C . ARG A 1 227 ? 10.109 -5.949 19.526 1.00 89.69 227 ARG A C 1
ATOM 1751 O O . ARG A 1 227 ? 9.110 -5.649 20.162 1.00 89.69 227 ARG A O 1
ATOM 1758 N N . HIS A 1 228 ? 10.506 -5.307 18.429 1.00 90.56 228 HIS A N 1
ATOM 1759 C CA . HIS A 1 228 ? 9.824 -4.118 17.911 1.00 90.56 228 HIS A CA 1
ATOM 1760 C C . HIS A 1 228 ? 8.351 -4.392 17.578 1.00 90.56 228 HIS A C 1
ATOM 1762 O O . HIS A 1 228 ? 7.488 -3.564 17.853 1.00 90.56 228 HIS A O 1
ATOM 1768 N N . ILE A 1 229 ? 8.050 -5.570 17.019 1.00 91.50 229 ILE A N 1
ATOM 1769 C CA . ILE A 1 229 ? 6.667 -5.959 16.721 1.00 91.50 229 ILE A CA 1
ATOM 1770 C C . ILE A 1 229 ? 5.864 -6.167 18.005 1.00 91.50 229 ILE A C 1
ATOM 1772 O O . ILE A 1 229 ? 4.748 -5.666 18.105 1.00 91.50 229 ILE A O 1
ATOM 1776 N N . VAL A 1 230 ? 6.420 -6.883 18.985 1.00 91.56 230 VAL A N 1
ATOM 1777 C CA . VAL A 1 230 ? 5.754 -7.099 20.278 1.00 91.56 230 VAL A CA 1
ATOM 1778 C C . VAL A 1 230 ? 5.510 -5.765 20.983 1.00 91.56 230 VAL A C 1
ATOM 1780 O O . VAL A 1 230 ? 4.400 -5.520 21.436 1.00 91.56 230 VAL A O 1
ATOM 1783 N N . GLU A 1 231 ? 6.504 -4.876 21.015 1.00 91.25 231 GLU A N 1
ATOM 1784 C CA . GLU A 1 231 ? 6.377 -3.534 21.596 1.00 91.25 231 GLU A CA 1
ATOM 1785 C C . GLU A 1 231 ? 5.259 -2.726 20.916 1.00 91.25 231 GLU A C 1
ATOM 1787 O O . GLU A 1 231 ? 4.441 -2.125 21.608 1.00 91.25 231 GLU A O 1
ATOM 1792 N N . ALA A 1 232 ? 5.157 -2.766 19.582 1.00 93.06 232 ALA A N 1
ATOM 1793 C CA . ALA A 1 232 ? 4.084 -2.092 18.850 1.00 93.06 232 ALA A CA 1
ATOM 1794 C C . ALA A 1 232 ? 2.694 -2.698 19.126 1.00 93.06 232 ALA A C 1
ATOM 1796 O O . ALA A 1 232 ? 1.720 -1.959 19.269 1.00 93.06 232 ALA A O 1
ATOM 1797 N N . VAL A 1 233 ? 2.592 -4.030 19.231 1.00 93.88 233 VAL A N 1
ATOM 1798 C CA . VAL A 1 233 ? 1.341 -4.729 19.576 1.00 93.88 233 VAL A CA 1
ATOM 1799 C C . VAL A 1 233 ? 0.890 -4.373 20.992 1.00 93.88 233 VAL A C 1
ATOM 1801 O O . VAL A 1 233 ? -0.276 -4.037 21.191 1.00 93.88 233 VAL A O 1
ATOM 1804 N N . GLU A 1 234 ? 1.790 -4.421 21.974 1.00 92.75 234 GLU A N 1
ATOM 1805 C CA . GLU A 1 234 ? 1.455 -4.083 23.361 1.00 92.75 234 GLU A CA 1
ATOM 1806 C C . GLU A 1 234 ? 1.118 -2.597 23.521 1.00 92.75 234 GLU A C 1
ATOM 1808 O O . GLU A 1 234 ? 0.204 -2.264 24.268 1.00 92.75 234 GLU A O 1
ATOM 1813 N N . ALA A 1 235 ? 1.776 -1.701 22.777 1.00 91.25 235 ALA A N 1
ATOM 1814 C CA . ALA A 1 235 ? 1.443 -0.277 22.781 1.00 91.25 235 ALA A CA 1
ATOM 1815 C C . ALA A 1 235 ? 0.059 0.025 22.172 1.00 91.25 235 ALA A C 1
ATOM 1817 O O . ALA A 1 235 ? -0.591 0.989 22.575 1.00 91.25 235 ALA A O 1
ATOM 1818 N N . ALA A 1 236 ? -0.410 -0.793 21.223 1.00 94.81 236 ALA A N 1
ATOM 1819 C CA . ALA A 1 236 ? -1.692 -0.594 20.549 1.00 94.81 236 ALA A CA 1
ATOM 1820 C C . ALA A 1 236 ? -2.908 -0.926 21.434 1.00 94.81 236 ALA A C 1
ATOM 1822 O O . ALA A 1 236 ? -3.941 -0.258 21.334 1.00 94.81 236 ALA A O 1
ATOM 1823 N N . LYS A 1 237 ? -2.805 -1.942 22.307 1.00 94.06 237 LYS A N 1
ATOM 1824 C CA . LYS A 1 237 ? -3.955 -2.461 23.076 1.00 94.06 237 LYS A CA 1
ATOM 1825 C C . LYS A 1 237 ? -4.591 -1.432 24.021 1.00 94.06 237 LYS A C 1
ATOM 1827 O O . LYS A 1 237 ? -5.808 -1.275 23.940 1.00 94.06 237 LYS A O 1
ATOM 1832 N N . PRO A 1 238 ? -3.844 -0.708 24.885 1.00 92.62 238 PRO A N 1
ATOM 1833 C CA . PRO A 1 238 ? -4.461 0.205 25.846 1.00 92.62 238 PRO A CA 1
ATOM 1834 C C . PRO A 1 238 ? -5.210 1.341 25.157 1.00 92.62 238 PRO A C 1
ATOM 1836 O O . PRO A 1 238 ? -6.257 1.776 25.626 1.00 92.62 238 PRO A O 1
ATOM 1839 N N . PHE A 1 239 ? -4.686 1.828 24.030 1.00 91.69 239 PHE A N 1
ATOM 1840 C CA . PHE A 1 239 ? -5.343 2.902 23.304 1.00 91.69 239 PHE A CA 1
ATOM 1841 C C . PHE A 1 239 ? -6.580 2.415 22.549 1.00 91.69 239 PHE A C 1
ATOM 1843 O O . PHE A 1 239 ? -7.604 3.091 22.583 1.00 91.69 239 PHE A O 1
ATOM 1850 N N . ALA A 1 240 ? -6.523 1.231 21.933 1.00 92.56 240 ALA A N 1
ATOM 1851 C CA . ALA A 1 240 ? -7.700 0.615 21.326 1.00 92.56 240 ALA A CA 1
ATOM 1852 C C . ALA A 1 240 ? -8.824 0.417 22.357 1.00 92.56 240 ALA A C 1
ATOM 1854 O O . ALA A 1 240 ? -9.950 0.825 22.095 1.00 92.56 240 ALA A O 1
ATOM 1855 N N . ALA A 1 241 ? -8.501 -0.086 23.554 1.00 90.81 241 ALA A N 1
ATOM 1856 C CA . ALA A 1 241 ? -9.472 -0.250 24.636 1.00 90.81 241 ALA A CA 1
ATOM 1857 C C . ALA A 1 241 ? -10.090 1.084 25.088 1.00 90.81 241 ALA A C 1
ATOM 1859 O O . ALA A 1 241 ? -11.287 1.162 25.346 1.00 90.81 241 ALA A O 1
ATOM 1860 N N . ARG A 1 242 ? -9.299 2.167 25.128 1.00 89.88 242 ARG A N 1
ATOM 1861 C CA . ARG A 1 242 ? -9.816 3.519 25.406 1.00 89.88 242 ARG A CA 1
ATOM 1862 C C . ARG A 1 242 ? -10.734 4.053 24.309 1.00 89.88 242 ARG A C 1
ATOM 1864 O O . ARG A 1 242 ? -11.614 4.846 24.618 1.00 89.88 242 ARG A O 1
ATOM 1871 N N . LEU A 1 243 ? -10.511 3.675 23.049 1.00 88.81 243 LEU A N 1
ATOM 1872 C CA . LEU A 1 243 ? -11.385 4.072 21.945 1.00 88.81 243 LEU A CA 1
ATOM 1873 C C . LEU A 1 243 ? -12.722 3.343 22.008 1.00 88.81 243 LEU A C 1
ATOM 1875 O O . LEU A 1 243 ? -13.741 3.963 21.745 1.00 88.81 243 LEU A O 1
ATOM 1879 N N . THR A 1 244 ? -12.713 2.051 22.332 1.00 88.19 244 THR A N 1
ATOM 1880 C CA . THR A 1 244 ? -13.903 1.192 22.262 1.00 88.19 244 THR A CA 1
ATOM 1881 C C . THR A 1 244 ? -14.646 1.046 23.586 1.00 88.19 244 THR A C 1
ATOM 1883 O O . THR A 1 244 ? -15.760 0.537 23.587 1.00 88.19 244 THR A O 1
ATOM 1886 N N . GLY A 1 245 ? -14.036 1.434 24.710 1.00 84.88 245 GLY A N 1
ATOM 1887 C CA . GLY A 1 245 ? -14.588 1.239 26.055 1.00 84.88 245 GLY A CA 1
ATOM 1888 C C . GLY A 1 245 ? -14.517 -0.206 26.568 1.00 84.88 245 GLY A C 1
ATOM 1889 O O . GLY A 1 245 ? -15.083 -0.505 27.614 1.00 84.88 245 GLY A O 1
ATOM 1890 N N . ALA A 1 246 ? -13.827 -1.103 25.857 1.00 83.81 246 ALA A N 1
ATOM 1891 C CA . ALA A 1 246 ? -13.775 -2.531 26.169 1.00 83.81 246 ALA A CA 1
ATOM 1892 C C . ALA A 1 246 ? -12.395 -3.129 25.876 1.00 83.81 246 ALA A C 1
ATOM 1894 O O . ALA A 1 246 ? -11.728 -2.726 24.920 1.00 83.81 246 ALA A O 1
ATOM 1895 N N . ASP A 1 247 ? -12.000 -4.137 26.657 1.00 83.38 247 ASP A N 1
ATOM 1896 C CA . ASP A 1 247 ? -10.807 -4.933 26.370 1.00 83.38 247 ASP A CA 1
ATOM 1897 C C . ASP A 1 247 ? -10.928 -5.627 25.012 1.00 83.38 247 ASP A C 1
ATOM 1899 O O . ASP A 1 247 ? -12.013 -6.043 24.586 1.00 83.38 247 ASP A O 1
ATOM 1903 N N . SER A 1 248 ? -9.801 -5.750 24.305 1.00 78.25 248 SER A N 1
ATOM 1904 C CA . SER A 1 248 ? -9.875 -6.199 22.922 1.00 78.25 248 SER A CA 1
ATOM 1905 C C . SER A 1 248 ? -10.225 -7.687 22.800 1.00 78.25 248 SER A C 1
ATOM 1907 O O . SER A 1 248 ? -9.472 -8.543 23.262 1.00 78.25 248 SER A O 1
ATOM 1909 N N . SER A 1 249 ? -11.320 -8.004 22.099 1.00 88.19 249 SER A N 1
ATOM 1910 C CA . SER A 1 249 ? -11.683 -9.368 21.675 1.00 88.19 249 SER A CA 1
ATOM 1911 C C . SER A 1 249 ? -10.886 -9.831 20.445 1.00 88.19 249 SER A C 1
ATOM 1913 O O . SER A 1 249 ? -11.023 -10.965 19.970 1.00 88.19 249 SER A O 1
ATOM 1915 N N . VAL A 1 250 ? -10.020 -8.954 19.928 1.00 93.31 250 VAL A N 1
ATOM 1916 C CA . VAL A 1 250 ? -9.195 -9.164 18.744 1.00 93.31 250 VAL A CA 1
ATOM 1917 C C . VAL A 1 250 ? -7.776 -9.529 19.168 1.00 93.31 250 VAL A C 1
ATOM 1919 O O . VAL A 1 250 ? -7.037 -8.741 19.756 1.00 93.31 250 VAL A O 1
ATOM 1922 N N . ARG A 1 251 ? -7.347 -10.739 18.812 1.00 94.81 251 ARG A N 1
ATOM 1923 C CA . ARG A 1 251 ? -5.990 -11.223 19.068 1.00 94.81 251 ARG A CA 1
ATOM 1924 C C . ARG A 1 251 ? -5.090 -10.997 17.857 1.00 94.81 251 ARG A C 1
ATOM 1926 O O . ARG A 1 251 ? -5.311 -11.587 16.800 1.00 94.81 251 ARG A O 1
ATOM 1933 N N . LEU A 1 252 ? -4.026 -10.216 18.036 1.00 95.69 252 LEU A N 1
ATOM 1934 C CA . LEU A 1 252 ? -2.963 -10.037 17.041 1.00 95.69 252 LEU A CA 1
ATOM 1935 C C . LEU A 1 252 ? -1.933 -11.169 17.147 1.00 95.69 252 LEU A C 1
ATOM 1937 O O . LEU A 1 252 ? -1.378 -11.413 18.217 1.00 95.69 252 LEU A O 1
ATOM 1941 N N . VAL A 1 253 ? -1.665 -11.854 16.035 1.00 94.19 253 VAL A N 1
ATOM 1942 C CA . VAL A 1 253 ? -0.710 -12.968 15.953 1.00 94.19 253 VAL A CA 1
ATOM 1943 C C . VAL A 1 253 ? 0.280 -12.711 14.810 1.00 94.19 253 VAL A C 1
ATOM 1945 O O . VAL A 1 253 ? -0.104 -12.815 13.643 1.00 94.19 253 VAL A O 1
ATOM 1948 N N . PRO A 1 254 ? 1.555 -12.388 15.090 1.00 91.12 254 PRO A N 1
ATOM 1949 C CA . PRO A 1 254 ? 2.552 -12.267 14.032 1.00 91.12 254 PRO A CA 1
ATOM 1950 C C . PRO A 1 254 ? 2.817 -13.650 13.414 1.00 91.12 254 PRO A C 1
ATOM 1952 O O . PRO A 1 254 ? 3.114 -14.605 14.129 1.00 91.12 254 PRO A O 1
ATOM 1955 N N . LEU A 1 255 ? 2.690 -13.770 12.089 1.00 85.00 255 LEU A N 1
ATOM 1956 C CA . LEU A 1 255 ? 2.920 -15.024 11.347 1.00 85.00 255 LEU A CA 1
ATOM 1957 C C . LEU A 1 255 ? 4.402 -15.367 11.222 1.00 85.00 255 LEU A C 1
ATOM 1959 O O . LEU A 1 255 ? 4.802 -16.525 11.284 1.00 85.00 255 LEU A O 1
ATOM 1963 N N . GLU A 1 256 ? 5.204 -14.331 11.037 1.00 77.19 256 GLU A N 1
ATOM 1964 C CA . GLU A 1 256 ? 6.655 -14.362 11.036 1.00 77.19 256 GLU A CA 1
ATOM 1965 C C . GLU A 1 256 ? 7.112 -13.155 11.837 1.00 77.19 256 GLU A C 1
ATOM 1967 O O . GLU A 1 256 ? 6.472 -12.102 11.798 1.00 77.19 256 GLU A O 1
ATOM 1972 N N . HIS A 1 257 ? 8.229 -13.288 12.551 1.00 69.00 257 HIS A N 1
ATOM 1973 C CA . HIS A 1 257 ? 8.763 -12.150 13.286 1.00 69.00 257 HIS A CA 1
ATOM 1974 C C . HIS A 1 257 ? 9.094 -10.983 12.363 1.00 69.00 257 HIS A C 1
ATOM 1976 O O . HIS A 1 257 ? 8.896 -9.860 12.784 1.00 69.00 257 HIS A O 1
ATOM 1982 N N . VAL A 1 258 ? 9.586 -11.231 11.143 1.00 78.00 258 VAL A N 1
ATOM 1983 C CA . VAL A 1 258 ? 9.725 -10.231 10.075 1.00 78.00 258 VAL A CA 1
ATOM 1984 C C . VAL A 1 258 ? 9.857 -10.949 8.729 1.00 78.00 258 VAL A C 1
ATOM 1986 O O . VAL A 1 258 ? 10.656 -11.881 8.614 1.00 78.00 258 VAL A O 1
ATOM 1989 N N . THR A 1 259 ? 9.126 -10.512 7.703 1.00 81.62 259 THR A N 1
ATOM 1990 C CA . THR A 1 259 ? 9.182 -11.115 6.364 1.00 81.62 259 THR A CA 1
ATOM 1991 C C . THR A 1 259 ? 10.238 -10.413 5.510 1.00 81.62 259 THR A C 1
ATOM 1993 O O . THR A 1 259 ? 10.102 -9.237 5.172 1.00 81.62 259 THR A O 1
ATOM 1996 N N . LYS A 1 260 ? 11.300 -11.138 5.138 1.00 85.94 260 LYS A N 1
ATOM 1997 C CA . LYS A 1 260 ? 12.321 -10.636 4.206 1.00 85.94 260 LYS A CA 1
ATOM 1998 C C . LYS A 1 260 ? 11.707 -10.390 2.833 1.00 85.94 260 LYS A C 1
ATOM 2000 O O . LYS A 1 260 ? 10.998 -11.248 2.310 1.00 85.94 260 LYS A O 1
ATOM 2005 N N . TYR A 1 261 ? 12.009 -9.239 2.238 1.00 86.75 261 TYR A N 1
ATOM 2006 C CA . TYR A 1 261 ? 11.587 -8.931 0.872 1.00 86.75 261 TYR A CA 1
ATOM 2007 C C . TYR A 1 261 ? 12.527 -9.618 -0.134 1.00 86.75 261 TYR A C 1
ATOM 2009 O O . TYR A 1 261 ? 13.408 -9.000 -0.722 1.00 86.75 261 TYR A O 1
ATOM 2017 N N . ASP A 1 262 ? 12.387 -10.937 -0.263 1.00 90.31 262 ASP A N 1
ATOM 2018 C CA . ASP A 1 262 ? 13.176 -11.785 -1.159 1.00 90.31 262 ASP A CA 1
ATOM 2019 C C . ASP A 1 262 ? 12.275 -12.638 -2.072 1.00 90.31 262 ASP A C 1
ATOM 2021 O O . ASP A 1 262 ? 11.059 -12.465 -2.123 1.00 90.31 262 ASP A O 1
ATOM 2025 N N . ARG A 1 263 ? 12.853 -13.600 -2.804 1.00 90.88 263 ARG A N 1
ATOM 2026 C CA . ARG A 1 263 ? 12.116 -14.477 -3.738 1.00 90.88 263 ARG A CA 1
ATOM 2027 C C . ARG A 1 263 ? 10.970 -15.278 -3.095 1.00 90.88 263 ARG A C 1
ATOM 2029 O O . ARG A 1 263 ? 10.151 -15.837 -3.827 1.00 90.88 263 ARG A O 1
ATOM 2036 N N . ARG A 1 264 ? 10.917 -15.369 -1.764 1.00 91.62 264 ARG A N 1
ATOM 2037 C CA . ARG A 1 264 ? 9.898 -16.080 -0.979 1.00 91.62 264 ARG A CA 1
ATOM 2038 C C . ARG A 1 264 ? 8.901 -15.143 -0.294 1.00 91.62 264 ARG A C 1
ATOM 2040 O O . ARG A 1 264 ? 8.008 -15.646 0.383 1.00 91.62 264 ARG A O 1
ATOM 2047 N N . VAL A 1 265 ? 9.026 -13.821 -0.458 1.00 94.12 265 VAL A N 1
ATOM 2048 C CA . VAL A 1 265 ? 8.104 -12.856 0.159 1.00 94.12 265 VAL A CA 1
ATOM 2049 C C . VAL A 1 265 ? 6.654 -13.177 -0.211 1.00 94.12 265 VAL A C 1
ATOM 2051 O O . VAL A 1 265 ? 6.342 -13.530 -1.353 1.00 94.12 265 VAL A O 1
ATOM 2054 N N . HIS A 1 266 ? 5.763 -13.058 0.773 1.00 94.81 266 HIS A N 1
ATOM 2055 C CA . HIS A 1 266 ? 4.337 -13.277 0.580 1.00 94.81 266 HIS A CA 1
ATOM 2056 C C . HIS A 1 266 ? 3.742 -12.193 -0.331 1.00 94.81 266 HIS A C 1
ATOM 2058 O O . HIS A 1 266 ? 4.009 -11.006 -0.144 1.00 94.81 266 HIS A O 1
ATOM 2064 N N . ALA A 1 267 ? 2.880 -12.573 -1.278 1.00 95.69 267 ALA A N 1
ATOM 2065 C CA . ALA A 1 267 ? 2.300 -11.627 -2.235 1.00 95.69 267 ALA A CA 1
ATOM 2066 C C . ALA A 1 267 ? 1.470 -10.516 -1.579 1.00 95.69 267 ALA A C 1
ATOM 2068 O O . ALA A 1 267 ? 1.452 -9.390 -2.062 1.00 95.69 267 ALA A O 1
ATOM 2069 N N . GLY A 1 268 ? 0.850 -10.799 -0.434 1.00 96.38 268 GLY A N 1
ATOM 2070 C CA . GLY A 1 268 ? 0.184 -9.780 0.375 1.00 96.38 268 GLY A CA 1
ATOM 2071 C C . GLY A 1 268 ? 1.115 -8.648 0.840 1.00 96.38 268 GLY A C 1
ATOM 2072 O O . GLY A 1 268 ? 0.706 -7.493 0.835 1.00 96.38 268 GLY A O 1
ATOM 2073 N N . VAL A 1 269 ? 2.381 -8.943 1.167 1.00 96.56 269 VAL A N 1
ATOM 2074 C CA . VAL A 1 269 ? 3.374 -7.913 1.539 1.00 96.56 269 VAL A CA 1
ATOM 2075 C C . VAL A 1 269 ? 3.758 -7.069 0.320 1.00 96.56 269 VAL A C 1
ATOM 2077 O O . VAL A 1 269 ? 3.855 -5.853 0.420 1.00 96.56 269 VAL A O 1
ATOM 2080 N N . VAL A 1 270 ? 3.871 -7.689 -0.857 1.00 96.81 270 VAL A N 1
ATOM 2081 C CA . VAL A 1 270 ? 4.071 -6.972 -2.130 1.00 96.81 270 VAL A CA 1
ATOM 2082 C C . VAL A 1 270 ? 2.883 -6.047 -2.441 1.00 96.81 270 VAL A C 1
ATOM 2084 O O . VAL A 1 270 ? 3.063 -4.916 -2.883 1.00 96.81 270 VAL A O 1
ATOM 2087 N N . LEU A 1 271 ? 1.648 -6.481 -2.173 1.00 97.19 271 LEU A N 1
ATOM 2088 C CA . LEU A 1 271 ? 0.470 -5.617 -2.292 1.00 97.19 271 LEU A CA 1
ATOM 2089 C C . LEU A 1 271 ? 0.509 -4.452 -1.293 1.00 97.19 271 LEU A C 1
ATOM 2091 O O . LEU A 1 271 ? 0.172 -3.328 -1.670 1.00 97.19 271 LEU A O 1
ATOM 2095 N N . ALA A 1 272 ? 0.958 -4.691 -0.059 1.00 97.25 272 ALA A N 1
ATOM 2096 C CA . ALA A 1 272 ? 1.145 -3.641 0.938 1.00 97.25 272 ALA A CA 1
ATOM 2097 C C . ALA A 1 272 ? 2.200 -2.601 0.506 1.00 97.25 272 ALA A C 1
ATOM 2099 O O . ALA A 1 272 ? 1.942 -1.410 0.666 1.00 97.25 272 ALA A O 1
ATOM 2100 N N . ASP A 1 273 ? 3.299 -3.010 -0.143 1.00 96.69 273 ASP A N 1
ATOM 2101 C CA . ASP A 1 273 ? 4.301 -2.109 -0.755 1.00 96.69 273 ASP A CA 1
ATOM 2102 C C . ASP A 1 273 ? 3.669 -1.174 -1.803 1.00 96.69 273 ASP A C 1
ATOM 2104 O O . ASP A 1 273 ? 3.890 0.044 -1.836 1.00 96.69 273 ASP A O 1
ATOM 2108 N N . PHE A 1 274 ? 2.807 -1.727 -2.666 1.00 96.31 274 PHE A N 1
ATOM 2109 C CA . PHE A 1 274 ? 2.081 -0.924 -3.649 1.00 96.31 274 PHE A CA 1
ATOM 2110 C C . PHE A 1 274 ? 1.116 0.064 -2.994 1.00 96.31 274 PHE A C 1
ATOM 2112 O O . PHE A 1 274 ? 0.989 1.197 -3.476 1.00 96.31 274 PHE A O 1
ATOM 2119 N N . LEU A 1 275 ? 0.426 -0.344 -1.925 1.00 96.88 275 LEU A N 1
ATOM 2120 C CA . LEU A 1 275 ? -0.459 0.539 -1.169 1.00 96.88 275 LEU A CA 1
ATOM 2121 C C . LEU A 1 275 ? 0.340 1.656 -0.500 1.00 96.88 275 LEU A C 1
ATOM 2123 O O . LEU A 1 275 ? 0.032 2.829 -0.724 1.00 96.88 275 LEU A O 1
ATOM 2127 N N . SER A 1 276 ? 1.387 1.323 0.255 1.00 96.56 276 SER A N 1
ATOM 2128 C CA . SER A 1 276 ? 2.198 2.288 1.000 1.00 96.56 276 SER A CA 1
ATOM 2129 C C . SER A 1 276 ? 2.753 3.375 0.077 1.00 96.56 276 SER A C 1
ATOM 2131 O O . SER A 1 276 ? 2.534 4.569 0.311 1.00 96.56 276 SER A O 1
ATOM 2133 N N . ASN A 1 277 ? 3.347 2.985 -1.053 1.00 95.44 277 ASN A N 1
ATOM 2134 C CA . ASN A 1 277 ? 3.895 3.910 -2.042 1.00 95.44 277 ASN A CA 1
ATOM 2135 C C . ASN A 1 277 ? 2.833 4.820 -2.677 1.00 95.44 277 ASN A C 1
ATOM 2137 O O . ASN A 1 277 ? 3.053 6.023 -2.867 1.00 95.44 277 ASN A O 1
ATOM 2141 N N . ARG A 1 278 ? 1.655 4.276 -3.008 1.00 94.94 278 ARG A N 1
ATOM 2142 C CA . ARG A 1 278 ? 0.563 5.062 -3.610 1.00 94.94 278 ARG A CA 1
ATOM 2143 C C . ARG A 1 278 ? -0.066 6.028 -2.615 1.00 94.94 278 ARG A C 1
ATOM 2145 O O . ARG A 1 278 ? -0.420 7.150 -2.999 1.00 94.94 278 ARG A O 1
ATOM 2152 N N . LEU A 1 279 ? -0.212 5.609 -1.362 1.00 96.00 279 LEU A N 1
ATOM 2153 C CA . LEU A 1 279 ? -0.906 6.380 -0.338 1.00 96.00 279 LEU A CA 1
ATOM 2154 C C . LEU A 1 279 ? -0.027 7.445 0.296 1.00 96.00 279 LEU A C 1
ATOM 2156 O O . LEU A 1 279 ? -0.531 8.536 0.550 1.00 96.00 279 LEU A O 1
ATOM 2160 N N . ARG A 1 280 ? 1.287 7.232 0.421 1.00 95.38 280 ARG A N 1
ATOM 2161 C CA . ARG A 1 280 ? 2.227 8.236 0.945 1.00 95.38 280 ARG A CA 1
ATOM 2162 C C . ARG A 1 280 ? 2.019 9.630 0.344 1.00 95.38 280 ARG A C 1
ATOM 2164 O O . ARG A 1 280 ? 1.960 10.637 1.051 1.00 95.38 280 ARG A O 1
ATOM 2171 N N . SER A 1 281 ? 1.853 9.716 -0.977 1.00 93.19 281 SER A N 1
ATOM 2172 C CA . SER A 1 281 ? 1.661 11.007 -1.651 1.00 93.19 281 SER A CA 1
ATOM 2173 C C . SER A 1 281 ? 0.239 11.582 -1.549 1.00 93.19 281 SER A C 1
ATOM 2175 O O . SER A 1 281 ? 0.072 12.769 -1.834 1.00 93.19 281 SER A O 1
ATOM 2177 N N . VAL A 1 282 ? -0.758 10.797 -1.120 1.00 95.19 282 VAL A N 1
ATOM 2178 C CA . VAL A 1 282 ? -2.064 11.306 -0.658 1.00 95.19 282 VAL A CA 1
ATOM 2179 C C . VAL A 1 282 ? -1.906 11.883 0.746 1.00 95.19 282 VAL A C 1
ATOM 2181 O O . VAL A 1 282 ? -2.211 13.053 0.959 1.00 95.19 282 VAL A O 1
ATOM 2184 N N . LEU A 1 283 ? -1.338 11.101 1.668 1.00 94.69 283 LEU A N 1
ATOM 2185 C CA . LEU A 1 283 ? -1.239 11.428 3.096 1.00 94.69 283 LEU A CA 1
ATOM 2186 C C . LEU A 1 283 ? -0.368 12.658 3.369 1.00 94.69 283 LEU A C 1
ATOM 2188 O O . LEU A 1 283 ? -0.651 13.433 4.283 1.00 94.69 283 LEU A O 1
ATOM 2192 N N . ARG A 1 284 ? 0.627 12.922 2.512 1.00 93.06 284 ARG A N 1
ATOM 2193 C CA . ARG A 1 284 ? 1.452 14.139 2.570 1.00 93.06 284 ARG A CA 1
ATOM 2194 C C . ARG A 1 284 ? 0.650 15.438 2.375 1.00 93.06 284 ARG A C 1
ATOM 2196 O O . ARG A 1 284 ? 1.093 16.505 2.815 1.00 93.06 284 ARG A O 1
ATOM 2203 N N . ARG A 1 285 ? -0.484 15.393 1.667 1.00 93.44 285 ARG A N 1
ATOM 2204 C CA . ARG A 1 285 ? -1.242 16.590 1.268 1.00 93.44 285 ARG A CA 1
ATOM 2205 C C . ARG A 1 285 ? -2.008 17.180 2.456 1.00 93.44 285 ARG A C 1
ATOM 2207 O O . ARG A 1 285 ? -2.572 16.467 3.277 1.00 93.44 285 ARG A O 1
ATOM 2214 N N . ASN A 1 286 ? -2.070 18.509 2.524 1.00 92.19 286 ASN A N 1
ATOM 2215 C CA . ASN A 1 286 ? -2.885 19.215 3.513 1.00 92.19 286 ASN A CA 1
ATOM 2216 C C . ASN A 1 286 ? -4.323 19.390 2.991 1.00 92.19 286 ASN A C 1
ATOM 2218 O O . ASN A 1 286 ? -4.653 20.435 2.435 1.00 92.19 286 ASN A O 1
ATOM 2222 N N . THR A 1 287 ? -5.150 18.352 3.111 1.00 94.56 287 THR A N 1
ATOM 2223 C CA . THR A 1 287 ? -6.543 18.321 2.611 1.00 94.56 287 THR A CA 1
ATOM 2224 C C . THR A 1 287 ? -7.506 17.891 3.719 1.00 94.56 287 THR A C 1
ATOM 2226 O O . THR A 1 287 ? -7.033 17.531 4.791 1.00 94.56 287 THR A O 1
ATOM 2229 N N . SER A 1 288 ? -8.822 17.965 3.504 1.00 96.44 288 SER A N 1
ATOM 2230 C CA . SER A 1 288 ? -9.820 17.387 4.418 1.00 96.44 288 SER A CA 1
ATOM 2231 C C . SER A 1 288 ? -9.790 15.854 4.397 1.00 96.44 288 SER A C 1
ATOM 2233 O O . SER A 1 288 ? -9.272 15.253 3.456 1.00 96.44 288 SER A O 1
ATOM 2235 N N . TRP A 1 289 ? -10.378 15.212 5.405 1.00 96.56 289 TRP A N 1
ATOM 2236 C CA . TRP A 1 289 ? -10.558 13.763 5.444 1.00 96.56 289 TRP A CA 1
ATOM 2237 C C . TRP A 1 289 ? -11.314 13.255 4.213 1.00 96.56 289 TRP A C 1
ATOM 2239 O O . TRP A 1 289 ? -10.819 12.358 3.543 1.00 96.56 289 TRP A O 1
ATOM 2249 N N . ALA A 1 290 ? -12.425 13.895 3.831 1.00 96.50 290 ALA A N 1
ATOM 2250 C CA . ALA A 1 290 ? -13.208 13.497 2.655 1.00 96.50 290 ALA A CA 1
ATOM 2251 C C . ALA A 1 290 ? -12.376 13.461 1.356 1.00 96.50 290 ALA A C 1
ATOM 2253 O O . ALA A 1 290 ? -12.463 12.511 0.587 1.00 96.50 290 ALA A O 1
ATOM 2254 N N . ARG A 1 291 ? -11.506 14.459 1.135 1.00 97.50 291 ARG A N 1
ATOM 2255 C CA . ARG A 1 291 ? -10.606 14.490 -0.033 1.00 97.50 291 ARG A CA 1
ATOM 2256 C C . ARG A 1 291 ? -9.459 13.485 0.075 1.00 97.50 291 ARG A C 1
ATOM 2258 O O . ARG A 1 291 ? -8.974 12.992 -0.942 1.00 97.50 291 ARG A O 1
ATOM 2265 N N . THR A 1 292 ? -8.989 13.205 1.289 1.00 96.88 292 THR A N 1
ATOM 2266 C CA . THR A 1 292 ? -8.006 12.143 1.530 1.00 96.88 292 THR A CA 1
ATOM 2267 C C . THR A 1 292 ? -8.612 10.772 1.224 1.00 96.88 292 THR A C 1
ATOM 2269 O O . THR A 1 292 ? -7.977 9.993 0.523 1.00 96.88 292 THR A O 1
ATOM 2272 N N . GLU A 1 293 ? -9.835 10.500 1.679 1.00 96.31 293 GLU A N 1
ATOM 2273 C CA . GLU A 1 293 ? -10.577 9.256 1.435 1.00 96.31 293 GLU A CA 1
ATOM 2274 C C . GLU A 1 293 ? -10.851 9.045 -0.060 1.00 96.31 293 GLU A C 1
ATOM 2276 O O . GLU A 1 293 ? -10.492 8.003 -0.610 1.00 96.31 293 GLU A O 1
ATOM 2281 N N . GLU A 1 294 ? -11.353 10.075 -0.747 1.00 96.06 294 GLU A N 1
ATOM 2282 C CA . GLU A 1 294 ? -11.524 10.078 -2.203 1.00 96.06 294 GLU A CA 1
ATOM 2283 C C . GLU A 1 294 ? -10.194 9.780 -2.913 1.00 96.06 294 GLU A C 1
ATOM 2285 O O . GLU A 1 294 ? -10.108 8.866 -3.733 1.00 96.06 294 GLU A O 1
ATOM 2290 N N . GLY A 1 295 ? -9.116 10.470 -2.527 1.00 96.50 295 GLY A N 1
ATOM 2291 C CA . GLY A 1 295 ? -7.787 10.262 -3.101 1.00 96.50 295 GLY A CA 1
ATOM 2292 C C . GLY A 1 295 ? -7.198 8.870 -2.835 1.00 96.50 295 GLY A C 1
ATOM 2293 O O . GLY A 1 295 ? -6.447 8.357 -3.669 1.00 96.50 295 GLY A O 1
ATOM 2294 N N . VAL A 1 296 ? -7.526 8.240 -1.701 1.00 95.38 296 VAL A N 1
ATOM 2295 C CA . VAL A 1 296 ? -7.204 6.828 -1.439 1.00 95.38 296 VAL A CA 1
ATOM 2296 C C . VAL A 1 296 ? -7.976 5.956 -2.430 1.00 95.38 296 VAL A C 1
ATOM 2298 O O . VAL A 1 296 ? -7.357 5.224 -3.210 1.00 95.38 296 VAL A O 1
ATOM 2301 N N . ARG A 1 297 ? -9.307 6.080 -2.474 1.00 93.38 297 ARG A N 1
ATOM 2302 C CA . ARG A 1 297 ? -10.185 5.262 -3.323 1.00 93.38 297 ARG A CA 1
ATOM 2303 C C . ARG A 1 297 ? -9.821 5.368 -4.807 1.00 93.38 297 ARG A C 1
ATOM 2305 O O . ARG A 1 297 ? -9.754 4.356 -5.505 1.00 93.38 297 ARG A O 1
ATOM 2312 N N . GLU A 1 298 ? -9.505 6.564 -5.292 1.00 93.62 298 GLU A N 1
ATOM 2313 C CA . GLU A 1 298 ? -9.067 6.798 -6.672 1.00 93.62 298 GLU A CA 1
ATOM 2314 C C . GLU A 1 298 ? -7.753 6.090 -7.021 1.00 93.62 298 GLU A C 1
ATOM 2316 O O . GLU A 1 298 ? -7.560 5.649 -8.158 1.00 93.62 298 GLU A O 1
ATOM 2321 N N . ARG A 1 299 ? -6.822 5.982 -6.068 1.00 93.00 299 ARG A N 1
ATOM 2322 C CA . ARG A 1 299 ? -5.476 5.454 -6.331 1.00 93.00 299 ARG A CA 1
ATOM 2323 C C . ARG A 1 299 ? -5.342 3.965 -6.120 1.00 93.00 299 ARG A C 1
ATOM 2325 O O . ARG A 1 299 ? -4.580 3.326 -6.857 1.00 93.00 299 ARG A O 1
ATOM 2332 N N . VAL A 1 300 ? -6.016 3.437 -5.105 1.00 93.31 300 VAL A N 1
ATOM 2333 C CA . VAL A 1 300 ? -5.883 2.031 -4.720 1.00 93.31 300 VAL A CA 1
ATOM 2334 C C . VAL A 1 300 ? -7.170 1.245 -4.892 1.00 93.31 300 VAL A C 1
ATOM 2336 O O . VAL A 1 300 ? -7.078 0.043 -5.032 1.00 93.31 300 VAL A O 1
ATOM 2339 N N . GLY A 1 301 ? -8.346 1.872 -4.984 1.00 92.31 301 GLY A N 1
ATOM 2340 C CA . GLY A 1 301 ? -9.612 1.149 -5.183 1.00 92.31 301 GLY A CA 1
ATOM 2341 C C . GLY A 1 301 ? -10.143 0.422 -3.942 1.00 92.31 301 GLY A C 1
ATOM 2342 O O . GLY A 1 301 ? -11.168 -0.240 -4.037 1.00 92.31 301 GLY A O 1
ATOM 2343 N N . VAL A 1 302 ? -9.476 0.570 -2.795 1.00 93.88 302 VAL A N 1
ATOM 2344 C CA . VAL A 1 302 ? -9.870 0.032 -1.484 1.00 93.88 302 VAL A CA 1
ATOM 2345 C C . VAL A 1 302 ? -10.152 1.201 -0.542 1.00 93.88 302 VAL A C 1
ATOM 2347 O O . VAL A 1 302 ? -9.504 2.246 -0.645 1.00 93.88 302 VAL A O 1
ATOM 2350 N N . ALA A 1 303 ? -11.130 1.047 0.350 1.00 94.06 303 ALA A N 1
ATOM 2351 C CA . ALA A 1 303 ? -11.508 2.081 1.306 1.00 94.06 303 ALA A CA 1
ATOM 2352 C C . ALA A 1 3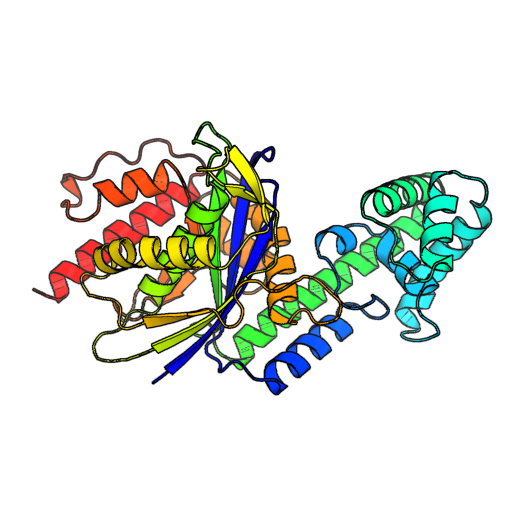03 ? -10.433 2.283 2.393 1.00 94.06 303 ALA A C 1
ATOM 2354 O O . ALA A 1 303 ? -9.803 1.329 2.844 1.00 94.06 303 ALA A O 1
ATOM 2355 N N . ALA A 1 304 ? -10.258 3.531 2.836 1.00 95.12 304 ALA A N 1
ATOM 2356 C CA . ALA A 1 304 ? -9.502 3.900 4.045 1.00 95.12 304 ALA A CA 1
ATOM 2357 C C . ALA A 1 304 ? -10.433 4.209 5.232 1.00 95.12 304 ALA A C 1
ATOM 2359 O O . ALA A 1 304 ? -10.075 4.923 6.169 1.00 95.12 304 ALA A O 1
ATOM 2360 N N . GLN A 1 305 ? -11.651 3.692 5.158 1.00 94.56 305 GLN A N 1
ATOM 2361 C CA . GLN A 1 305 ? -12.656 3.739 6.201 1.00 94.56 305 GLN A CA 1
ATOM 2362 C C . GLN A 1 305 ? -13.299 2.360 6.283 1.00 94.56 305 GLN A C 1
ATOM 2364 O O . GLN A 1 305 ? -13.424 1.686 5.258 1.00 94.56 305 GLN A O 1
ATOM 2369 N N . ALA A 1 306 ? -13.680 1.948 7.480 1.00 93.00 306 ALA A N 1
ATOM 2370 C CA . ALA A 1 306 ? -14.312 0.660 7.710 1.00 93.00 306 ALA A CA 1
ATOM 2371 C C . ALA A 1 306 ? -15.412 0.817 8.752 1.00 93.00 306 ALA A C 1
ATOM 2373 O O . ALA A 1 306 ? -15.368 1.731 9.581 1.00 93.00 306 ALA A O 1
ATOM 2374 N N . ARG A 1 307 ? -16.401 -0.075 8.706 1.00 91.50 307 ARG A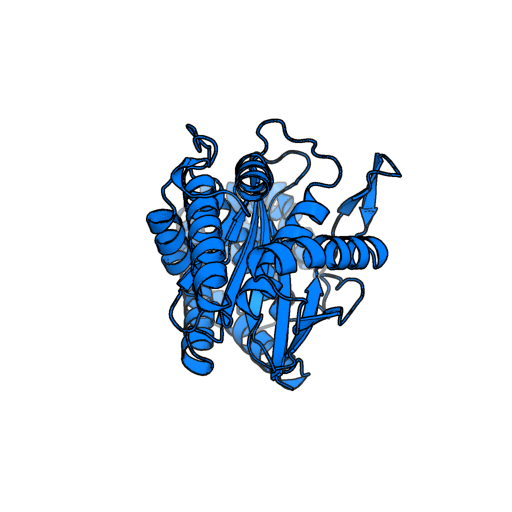 N 1
ATOM 2375 C CA . ARG A 1 307 ? -17.410 -0.147 9.755 1.00 91.50 307 ARG A CA 1
ATOM 2376 C C . ARG A 1 307 ? -16.755 -0.568 11.067 1.00 91.50 307 ARG A C 1
ATOM 2378 O O . ARG A 1 307 ? -16.138 -1.632 11.125 1.00 91.50 307 ARG A O 1
ATOM 2385 N N . ALA A 1 308 ? -16.909 0.248 12.102 1.00 90.50 308 ALA A N 1
ATOM 2386 C CA . ALA A 1 308 ? -16.521 -0.119 13.453 1.00 90.50 308 ALA A CA 1
ATOM 2387 C C . ALA A 1 308 ? -17.520 -1.148 13.986 1.00 90.50 308 ALA A C 1
ATOM 2389 O O . ALA A 1 308 ? -18.709 -0.866 14.120 1.00 90.50 308 ALA A O 1
ATOM 2390 N N . ARG A 1 309 ? -17.055 -2.372 14.248 1.00 84.31 309 ARG A N 1
ATOM 2391 C CA . ARG A 1 309 ? -17.944 -3.486 14.618 1.00 84.31 309 ARG A CA 1
ATOM 2392 C C . ARG A 1 309 ? -18.599 -3.287 15.990 1.00 84.31 309 ARG A C 1
ATOM 2394 O O . ARG A 1 309 ? -19.680 -3.816 16.207 1.00 84.31 309 ARG A O 1
ATOM 2401 N N . SER A 1 310 ? -17.993 -2.487 16.867 1.00 80.12 310 SER A N 1
ATOM 2402 C CA . SER A 1 310 ? -18.534 -2.124 18.181 1.00 80.12 310 SER A CA 1
ATOM 2403 C C . SER A 1 310 ? -19.695 -1.131 18.108 1.00 80.12 310 SER A C 1
ATOM 2405 O O . SER A 1 310 ? -20.447 -1.004 19.067 1.00 80.12 310 SER A O 1
ATOM 2407 N N . TRP A 1 311 ? -19.838 -0.417 16.990 1.00 81.38 311 TRP A N 1
ATOM 2408 C CA . TRP A 1 311 ? -20.793 0.674 16.823 1.00 81.38 311 TRP A CA 1
ATOM 2409 C C . TRP A 1 311 ? -21.563 0.436 15.527 1.00 81.38 311 TRP A C 1
ATOM 2411 O O . TRP A 1 311 ? -21.226 1.032 14.513 1.00 81.38 311 TRP A O 1
ATOM 2421 N N . GLU A 1 312 ? -22.549 -0.475 15.548 1.00 66.06 312 GLU A N 1
ATOM 2422 C CA . GLU A 1 312 ? -23.169 -1.196 14.406 1.00 66.06 312 GLU A CA 1
ATOM 2423 C C . GLU A 1 312 ? -23.552 -0.396 13.127 1.00 66.06 312 GLU A C 1
ATOM 2425 O O . GLU A 1 312 ? -23.899 -1.004 12.108 1.00 66.06 312 GLU A O 1
ATOM 2430 N N . ALA A 1 313 ? -23.428 0.933 13.100 1.00 63.69 313 ALA A N 1
ATOM 2431 C CA . ALA A 1 313 ? -23.668 1.797 11.945 1.00 63.69 313 ALA A CA 1
ATOM 2432 C C . ALA A 1 313 ? -22.534 2.793 11.601 1.00 63.69 313 ALA A C 1
ATOM 2434 O O . ALA A 1 313 ? -22.637 3.489 10.588 1.00 63.69 313 ALA A O 1
ATOM 2435 N N . GLU A 1 314 ? -21.455 2.885 12.383 1.00 83.25 314 GLU A N 1
ATOM 2436 C CA . GLU A 1 314 ? -20.432 3.914 12.180 1.00 83.25 314 GLU A CA 1
ATOM 2437 C C . GLU A 1 314 ? -19.312 3.464 11.243 1.00 83.25 314 GLU A C 1
ATOM 2439 O O . GLU A 1 314 ? -18.618 2.471 11.466 1.00 83.25 314 GLU A O 1
ATOM 2444 N N . VAL A 1 315 ? -19.108 4.241 10.180 1.00 92.06 315 VAL A N 1
ATOM 2445 C CA . VAL A 1 315 ? -17.960 4.105 9.283 1.00 92.06 315 VAL A CA 1
ATOM 2446 C C . VAL A 1 315 ? -16.892 5.084 9.736 1.00 92.06 315 VAL A C 1
ATOM 2448 O O . VAL A 1 315 ? -17.081 6.299 9.654 1.00 92.06 315 VAL A O 1
ATOM 2451 N N . LEU A 1 316 ? -15.758 4.553 10.187 1.00 95.38 316 LEU A N 1
ATOM 2452 C CA . LEU A 1 316 ? -14.688 5.354 10.764 1.00 95.38 316 LEU A CA 1
ATOM 2453 C C . LEU A 1 316 ? -13.399 5.293 9.954 1.00 95.38 316 LEU A C 1
ATOM 2455 O O . LEU A 1 316 ? -13.129 4.297 9.275 1.00 95.38 316 LEU A O 1
ATOM 2459 N N . PRO A 1 317 ? -12.574 6.352 10.027 1.00 96.94 317 PRO A N 1
ATOM 2460 C CA . PRO A 1 317 ? -11.266 6.355 9.398 1.00 96.94 317 PRO A CA 1
ATOM 2461 C C . PRO A 1 317 ? -10.383 5.207 9.903 1.00 96.94 317 PRO A C 1
ATOM 2463 O O . PRO A 1 317 ? -10.136 5.071 11.101 1.00 96.94 317 PRO A O 1
ATOM 2466 N N . ALA A 1 318 ? -9.818 4.441 8.975 1.00 97.06 318 ALA A N 1
ATOM 2467 C CA . ALA A 1 318 ? -8.825 3.404 9.255 1.00 97.06 318 ALA A CA 1
ATOM 2468 C C . ALA A 1 318 ? -7.378 3.931 9.184 1.00 97.06 318 ALA A C 1
ATOM 2470 O O . ALA A 1 318 ? -6.417 3.185 9.363 1.00 97.06 318 ALA A O 1
ATOM 2471 N N . LEU A 1 319 ? -7.208 5.228 8.921 1.00 97.19 319 LEU A N 1
ATOM 2472 C CA . LEU A 1 319 ? -5.911 5.890 8.853 1.00 97.19 319 LEU A CA 1
ATOM 2473 C C . LEU A 1 319 ? -5.692 6.787 10.069 1.00 97.19 319 LEU A C 1
ATOM 2475 O O . LEU A 1 319 ? -6.512 7.648 10.376 1.00 97.19 319 LEU A O 1
ATOM 2479 N N . ALA A 1 320 ? -4.538 6.638 10.704 1.00 95.44 320 ALA A N 1
ATOM 2480 C CA . ALA A 1 320 ? -4.091 7.456 11.817 1.00 95.44 320 ALA A CA 1
ATOM 2481 C C . ALA A 1 320 ? -2.986 8.437 11.406 1.00 95.44 320 ALA A C 1
ATOM 2483 O O . ALA A 1 320 ? -2.318 8.298 10.376 1.00 95.44 320 ALA A O 1
ATOM 2484 N N . HIS A 1 321 ? -2.768 9.429 12.262 1.00 93.62 321 HIS A N 1
ATOM 2485 C CA . HIS A 1 321 ? -1.625 10.322 12.174 1.00 93.62 321 HIS A CA 1
ATOM 2486 C C . HIS A 1 321 ? -0.847 10.296 13.484 1.00 93.62 321 HIS A C 1
ATOM 2488 O O . HIS A 1 321 ? -1.383 10.662 14.530 1.00 93.62 321 HIS A O 1
ATOM 2494 N N . GLU A 1 322 ? 0.436 9.965 13.402 1.00 91.06 322 GLU A N 1
ATOM 2495 C CA . GLU A 1 322 ? 1.361 10.044 14.525 1.00 91.06 322 GLU A CA 1
ATOM 2496 C C . GLU A 1 322 ? 1.858 11.478 14.709 1.00 91.06 322 GLU A C 1
ATOM 2498 O O . GLU A 1 322 ? 2.513 12.042 13.831 1.00 91.06 322 GLU A O 1
ATOM 2503 N N . GLY A 1 323 ? 1.505 12.098 15.840 1.00 89.06 323 GLY A N 1
ATOM 2504 C CA . GLY A 1 323 ? 1.875 13.478 16.167 1.00 89.06 323 GLY A CA 1
ATOM 2505 C C . GLY A 1 323 ? 0.743 14.272 16.837 1.00 89.06 323 GLY A C 1
ATOM 2506 O O . GLY A 1 323 ? -0.012 13.706 17.629 1.00 89.06 323 GLY A O 1
ATOM 2507 N N . PRO A 1 324 ? 0.579 15.576 16.525 1.00 90.25 324 PRO A N 1
ATOM 2508 C CA . PRO A 1 324 ? -0.378 16.447 17.216 1.00 90.25 324 PRO A CA 1
ATOM 2509 C C . PRO A 1 324 ? -1.836 15.965 17.188 1.00 90.25 324 PRO A C 1
ATOM 2511 O O . PRO A 1 324 ? -2.564 16.182 18.151 1.00 90.25 324 PRO A O 1
ATOM 2514 N N . ALA A 1 325 ? -2.257 15.292 16.111 1.00 92.50 325 ALA A N 1
ATOM 2515 C CA . ALA A 1 325 ? -3.597 14.711 15.987 1.00 92.50 325 ALA A CA 1
ATOM 2516 C C . ALA A 1 325 ? -3.865 13.618 17.018 1.00 92.50 325 ALA A C 1
ATOM 2518 O O . ALA A 1 325 ? -4.895 13.635 17.689 1.00 92.50 325 ALA A O 1
ATOM 2519 N N . ARG A 1 326 ? -2.906 12.702 17.178 1.00 92.62 326 ARG A N 1
ATOM 2520 C CA . ARG A 1 326 ? -2.953 11.648 18.186 1.00 92.62 326 ARG A CA 1
ATOM 2521 C C . ARG A 1 326 ? -2.955 12.230 19.596 1.00 92.62 326 ARG A C 1
ATOM 2523 O O . ARG A 1 326 ? -3.836 11.898 20.375 1.00 92.62 326 ARG A O 1
ATOM 2530 N N . ALA A 1 327 ? -2.053 13.169 19.884 1.00 91.81 327 ALA A N 1
ATOM 2531 C CA . ALA A 1 327 ? -1.991 13.833 21.190 1.00 91.81 327 ALA A CA 1
ATOM 2532 C C . ALA A 1 327 ? -3.257 14.655 21.511 1.00 91.81 327 ALA A C 1
ATOM 2534 O O . ALA A 1 327 ? -3.599 14.879 22.672 1.00 91.81 327 ALA A O 1
ATOM 2535 N N . TRP A 1 328 ? -3.956 15.162 20.492 1.00 94.69 328 TRP A N 1
ATOM 2536 C CA . TRP A 1 328 ? -5.267 15.780 20.676 1.00 94.69 328 TRP A CA 1
ATOM 2537 C C . TRP A 1 328 ? -6.333 14.730 21.001 1.00 94.69 328 TRP A C 1
ATOM 2539 O O . TRP A 1 328 ? -7.034 14.897 21.994 1.00 94.69 328 TRP A O 1
ATOM 2549 N N . LEU A 1 329 ? -6.408 13.639 20.230 1.00 95.44 329 LEU A N 1
ATOM 2550 C CA . LEU A 1 329 ? -7.360 12.550 20.467 1.00 95.44 329 LEU A CA 1
ATOM 2551 C C . LEU A 1 329 ? -7.186 11.966 21.872 1.00 95.44 329 LEU A C 1
ATOM 2553 O O . LEU A 1 329 ? -8.149 11.870 22.617 1.00 95.44 329 LEU A O 1
ATOM 2557 N N . GLU A 1 330 ? -5.947 11.675 22.270 1.00 93.56 330 GLU A N 1
ATOM 2558 C CA . GLU A 1 330 ? -5.585 11.187 23.607 1.00 93.56 330 GLU A CA 1
ATOM 2559 C C . GLU A 1 330 ? -6.154 12.036 24.746 1.00 93.56 330 GLU A C 1
ATOM 2561 O O . GLU A 1 330 ? -6.547 11.478 25.771 1.00 93.56 330 GLU A O 1
ATOM 2566 N N . ARG A 1 331 ? -6.185 13.362 24.569 1.00 93.31 331 ARG A N 1
ATOM 2567 C CA . ARG A 1 331 ? -6.727 14.312 25.549 1.00 93.31 331 ARG A CA 1
ATOM 2568 C C . ARG A 1 331 ? -8.238 14.468 25.453 1.00 93.31 331 ARG A C 1
ATOM 2570 O O . ARG A 1 331 ? -8.856 14.784 26.455 1.00 93.31 331 ARG A O 1
ATOM 2577 N N . ALA A 1 332 ? -8.809 14.303 24.263 1.00 93.75 332 ALA A N 1
ATOM 2578 C CA . ALA A 1 332 ? -10.242 14.448 24.029 1.00 93.75 332 ALA A CA 1
ATOM 2579 C C . ALA A 1 332 ? -11.049 13.228 24.501 1.00 93.75 332 ALA A C 1
ATOM 2581 O O . ALA A 1 332 ? -12.227 13.373 24.814 1.00 93.75 332 ALA A O 1
ATOM 2582 N N . LEU A 1 333 ? -10.433 12.042 24.544 1.00 92.06 333 LEU A N 1
ATOM 2583 C CA . LEU A 1 333 ? -11.085 10.821 25.018 1.00 92.06 333 LEU A CA 1
ATOM 2584 C C . LEU A 1 333 ? -11.482 10.944 26.493 1.00 92.06 333 LEU A C 1
ATOM 2586 O O . LEU A 1 333 ? -10.614 11.132 27.348 1.00 92.06 333 LEU A O 1
ATOM 2590 N N . GLY A 1 334 ? -12.777 10.777 26.774 1.00 82.75 334 GLY A N 1
ATOM 2591 C CA . GLY A 1 334 ? -13.354 10.880 28.117 1.00 82.75 334 GLY A CA 1
ATOM 2592 C C . GLY A 1 334 ? -13.729 12.301 28.546 1.00 82.75 334 GLY A C 1
ATOM 2593 O O . GLY A 1 334 ? -14.126 12.486 29.690 1.00 82.75 334 GLY A O 1
ATOM 2594 N N . LEU A 1 335 ? -13.600 13.291 27.656 1.00 89.12 335 LEU A N 1
ATOM 2595 C CA . LEU A 1 335 ? -14.121 14.640 27.872 1.00 89.12 335 LEU A CA 1
ATOM 2596 C C . LEU A 1 335 ? -15.448 14.819 27.141 1.00 89.12 335 LEU A C 1
ATOM 2598 O O . LEU A 1 335 ? -15.600 14.367 25.995 1.00 89.12 335 LEU A O 1
ATOM 2602 N N . ASP A 1 336 ? -16.360 15.568 27.755 1.00 87.50 336 ASP A N 1
ATOM 2603 C CA . ASP A 1 336 ? -17.571 16.019 27.079 1.00 87.50 336 ASP A CA 1
ATOM 2604 C C . ASP A 1 336 ? -17.214 16.867 25.848 1.00 87.50 336 ASP A C 1
ATOM 2606 O O . ASP A 1 336 ? -16.215 17.598 25.864 1.00 87.50 336 ASP A O 1
ATOM 2610 N N . PRO A 1 337 ? -18.014 16.835 24.762 1.00 88.88 337 PRO A N 1
ATOM 2611 C CA . PRO A 1 337 ? -17.721 17.595 23.547 1.00 88.88 337 PRO A CA 1
ATOM 2612 C C . PRO A 1 337 ? -17.459 19.091 23.781 1.00 88.88 337 PRO A C 1
ATOM 2614 O O . PRO A 1 337 ? -16.634 19.678 23.079 1.00 88.88 337 PRO A O 1
ATOM 2617 N N . SER A 1 338 ? -18.115 19.695 24.778 1.00 89.69 338 SER A N 1
ATOM 2618 C CA . SER A 1 338 ? -17.933 21.097 25.178 1.00 89.69 338 SER A CA 1
ATOM 2619 C C . SER A 1 338 ? -16.620 21.385 25.911 1.00 89.69 338 SER A C 1
ATOM 2621 O O . SER A 1 338 ? -16.191 22.536 25.939 1.00 89.69 338 SER A O 1
ATOM 2623 N N . GLU A 1 339 ? -15.982 20.373 26.497 1.00 91.19 339 GLU A N 1
ATOM 2624 C CA . GLU A 1 339 ? -14.753 20.497 27.295 1.00 91.19 339 GLU A CA 1
ATOM 2625 C C . GLU A 1 339 ? -13.489 20.167 26.494 1.00 91.19 339 GLU A C 1
ATOM 2627 O O . GLU A 1 339 ? -12.361 20.395 26.943 1.00 91.19 339 GLU A O 1
ATOM 2632 N N . ARG A 1 340 ? -13.656 19.622 25.285 1.00 91.31 340 ARG A N 1
ATOM 2633 C CA . ARG A 1 340 ? -12.534 19.201 24.451 1.00 91.31 340 ARG A CA 1
ATOM 2634 C C . ARG A 1 340 ? -11.645 20.388 24.081 1.00 91.31 340 ARG A C 1
ATOM 2636 O O . ARG A 1 340 ? -12.141 21.454 23.703 1.00 91.31 340 ARG A O 1
ATOM 2643 N N . PRO A 1 341 ? -10.313 20.199 24.079 1.00 88.88 341 PRO A N 1
ATOM 2644 C CA . PRO A 1 341 ? -9.402 21.239 23.634 1.00 88.88 341 PRO A CA 1
ATOM 2645 C C . PRO A 1 341 ? -9.721 21.625 22.190 1.00 88.88 341 PRO A C 1
ATOM 2647 O O . PRO A 1 341 ? -10.009 20.767 21.351 1.00 88.88 341 PRO A O 1
ATOM 2650 N N . HIS A 1 342 ? -9.606 22.909 21.859 1.00 87.19 342 HIS A N 1
ATOM 2651 C CA . HIS A 1 342 ? -9.719 23.331 20.469 1.00 87.19 342 HIS A CA 1
ATOM 2652 C C . HIS A 1 342 ? -8.697 22.577 19.609 1.00 87.19 342 HIS A C 1
ATOM 2654 O O . HIS A 1 342 ? -7.496 22.606 19.878 1.00 87.19 342 HIS A O 1
ATOM 2660 N N . LEU A 1 343 ? -9.178 21.927 18.544 1.00 84.00 343 LEU A N 1
ATOM 2661 C CA . LEU A 1 343 ? -8.349 21.171 17.595 1.00 84.00 343 LEU A CA 1
ATOM 2662 C C . LEU A 1 343 ? -7.268 22.051 16.933 1.00 84.00 343 LEU A C 1
ATOM 2664 O O . LEU A 1 343 ? -6.258 21.548 16.443 1.00 84.00 343 LEU A O 1
ATOM 2668 N N . GLY A 1 344 ? -7.467 23.374 16.953 1.00 79.38 344 GLY A N 1
ATOM 2669 C CA . GLY A 1 344 ? -6.565 24.348 16.361 1.00 79.38 344 GLY A CA 1
ATOM 2670 C C . GLY A 1 344 ? -6.398 24.131 14.858 1.00 79.38 344 GLY A C 1
ATOM 2671 O O . GLY A 1 344 ? -7.111 23.359 14.213 1.00 79.38 344 GLY A O 1
ATOM 2672 N N . PHE A 1 345 ? -5.432 24.829 14.273 1.00 82.62 345 PHE A N 1
ATOM 2673 C CA . PHE A 1 345 ? -5.070 24.608 12.881 1.00 82.62 345 PHE A CA 1
ATOM 2674 C C . PHE A 1 345 ? -4.068 23.453 12.776 1.00 82.62 345 PHE A C 1
ATOM 2676 O O . PHE A 1 345 ? -2.854 23.646 12.835 1.00 82.62 345 PHE A O 1
ATOM 2683 N N . MET A 1 346 ? -4.591 22.236 12.634 1.00 88.12 346 MET A N 1
ATOM 2684 C CA . MET A 1 346 ? -3.783 21.026 12.514 1.00 88.12 346 MET A CA 1
ATOM 2685 C C . MET A 1 346 ? -3.350 20.775 11.067 1.00 88.12 346 MET A C 1
ATOM 2687 O O . MET A 1 346 ? -4.142 20.906 10.129 1.00 88.12 346 MET A O 1
ATOM 2691 N N . ARG A 1 347 ? -2.084 20.390 10.876 1.00 87.81 347 ARG A N 1
ATOM 2692 C CA . ARG A 1 347 ? -1.543 19.987 9.575 1.00 87.81 347 ARG A CA 1
ATOM 2693 C C . ARG A 1 347 ? -1.018 18.549 9.655 1.00 87.81 347 ARG A C 1
ATOM 2695 O O . ARG A 1 347 ? -0.213 18.274 10.530 1.00 87.81 347 ARG A O 1
ATOM 2702 N N . PRO A 1 348 ? -1.403 17.669 8.717 1.00 89.75 348 PRO A N 1
ATOM 2703 C CA . PRO A 1 348 ? -2.399 17.902 7.673 1.00 89.75 348 PRO A CA 1
ATOM 2704 C C . PRO A 1 348 ? -3.828 17.964 8.248 1.00 89.75 348 PRO A C 1
ATOM 2706 O O . PRO A 1 348 ? -4.140 17.291 9.224 1.00 89.75 348 PRO A O 1
ATOM 2709 N N . ARG A 1 349 ? -4.709 18.755 7.627 1.00 94.06 349 ARG A N 1
ATOM 2710 C CA . ARG A 1 349 ? -6.093 18.962 8.085 1.00 94.06 349 ARG A CA 1
ATOM 2711 C C . ARG A 1 349 ? -6.869 17.649 8.252 1.00 94.06 349 ARG A C 1
ATOM 2713 O O . ARG A 1 349 ? -7.619 17.516 9.214 1.00 94.06 349 ARG A O 1
ATOM 2720 N N . TRP A 1 350 ? -6.651 16.672 7.369 1.00 95.38 350 TRP A N 1
ATOM 2721 C CA . TRP A 1 350 ? -7.298 15.361 7.440 1.00 95.38 350 TRP A CA 1
ATOM 2722 C C . TRP A 1 350 ? -7.008 14.652 8.761 1.00 95.38 350 TRP A C 1
ATOM 2724 O O . TRP A 1 350 ? -7.887 13.969 9.264 1.00 95.38 350 TRP A O 1
ATOM 2734 N N . ALA A 1 351 ? -5.822 14.845 9.349 1.00 94.56 351 ALA A N 1
ATOM 2735 C CA . ALA A 1 351 ? -5.439 14.193 10.596 1.00 94.56 351 ALA A CA 1
ATOM 2736 C C . ALA A 1 351 ? -6.278 14.694 11.776 1.00 94.56 351 ALA A C 1
ATOM 2738 O O . ALA A 1 351 ? -6.719 13.900 12.602 1.00 94.56 351 ALA A O 1
ATOM 2739 N N . GLY A 1 352 ? -6.549 16.001 11.822 1.00 95.19 352 GLY A N 1
ATOM 2740 C CA . GLY A 1 352 ? -7.419 16.578 12.842 1.00 95.19 352 GLY A CA 1
ATOM 2741 C C . GLY A 1 352 ? -8.877 16.161 12.667 1.00 95.19 352 GLY A C 1
ATOM 2742 O O . GLY A 1 352 ? -9.543 15.831 13.642 1.00 95.19 352 GLY A O 1
ATOM 2743 N N . GLU A 1 353 ? -9.369 16.133 11.426 1.00 95.94 353 GLU A N 1
ATOM 2744 C CA . GLU A 1 353 ? -10.734 15.674 11.141 1.00 95.94 353 GLU A CA 1
ATOM 2745 C C . GLU A 1 353 ? -10.921 14.193 11.500 1.00 95.94 353 GLU A C 1
ATOM 2747 O O . GLU A 1 353 ? -11.918 13.863 12.134 1.00 95.94 353 GLU A O 1
ATOM 2752 N N . GLN A 1 354 ? -9.949 13.329 11.180 1.00 95.69 354 GLN A N 1
ATOM 2753 C CA . GLN A 1 354 ? -9.990 11.911 11.551 1.00 95.69 354 GLN A CA 1
ATOM 2754 C C . GLN A 1 354 ? -9.988 11.736 13.077 1.00 95.69 354 GLN A C 1
ATOM 2756 O O . GLN A 1 354 ? -10.795 10.987 13.616 1.00 95.69 354 GLN A O 1
ATOM 2761 N N . ALA A 1 355 ? -9.130 12.475 13.789 1.00 95.81 355 ALA A N 1
ATOM 2762 C CA . ALA A 1 355 ? -9.065 12.420 15.245 1.00 95.81 355 ALA A CA 1
ATOM 2763 C C . ALA A 1 355 ? -10.403 12.822 15.881 1.00 95.81 355 ALA A C 1
ATOM 2765 O O . ALA A 1 355 ? -10.875 12.153 16.794 1.00 95.81 355 ALA A O 1
ATOM 2766 N N . ARG A 1 356 ? -11.051 13.873 15.367 1.00 95.38 356 ARG A N 1
ATOM 2767 C CA . ARG A 1 356 ? -12.375 14.289 15.840 1.00 95.38 356 ARG A CA 1
ATOM 2768 C C . ARG A 1 356 ? -13.436 13.209 15.618 1.00 95.38 356 ARG A C 1
ATOM 2770 O O . ARG A 1 356 ? -14.150 12.914 16.563 1.00 95.38 356 ARG A O 1
ATOM 2777 N N . LEU A 1 357 ? -13.482 12.590 14.433 1.00 95.12 357 LEU A N 1
ATOM 2778 C CA . LEU A 1 357 ? -14.436 11.510 14.136 1.00 95.12 357 LEU A CA 1
ATOM 2779 C C . LEU A 1 357 ? -14.331 10.359 15.147 1.00 95.12 357 LEU A C 1
ATOM 2781 O O . LEU A 1 357 ? -15.346 9.873 15.625 1.00 95.12 357 LEU A O 1
ATOM 2785 N N . TRP A 1 358 ? -13.112 9.969 15.530 1.00 95.38 358 TRP A N 1
ATOM 2786 C CA . TRP A 1 358 ? -12.917 8.942 16.558 1.00 95.38 358 TRP A CA 1
ATOM 2787 C C . TRP A 1 358 ? -13.295 9.390 17.970 1.00 95.38 358 TRP A C 1
ATOM 2789 O O . TRP A 1 358 ? -13.794 8.579 18.740 1.00 95.38 358 TRP A O 1
ATOM 2799 N N . ALA A 1 359 ? -13.042 10.649 18.331 1.00 94.31 359 ALA A N 1
ATOM 2800 C CA . ALA A 1 359 ? -13.455 11.169 19.633 1.00 94.31 359 ALA A CA 1
ATOM 2801 C C . ALA A 1 359 ? -14.987 11.242 19.746 1.00 94.31 359 ALA A C 1
ATOM 2803 O O . ALA A 1 359 ? -15.543 10.943 20.798 1.00 94.31 359 ALA A O 1
ATOM 2804 N N . ASP A 1 360 ? -15.669 11.647 18.673 1.00 92.00 360 ASP A N 1
ATOM 2805 C CA . ASP A 1 360 ? -17.134 11.684 18.600 1.00 92.00 360 ASP A CA 1
ATOM 2806 C C . ASP A 1 360 ? -17.722 10.273 18.772 1.00 92.00 360 ASP A C 1
ATOM 2808 O O . ASP A 1 360 ? -18.556 10.072 19.653 1.00 92.00 360 ASP A O 1
ATOM 2812 N N . ALA A 1 361 ? -17.201 9.297 18.022 1.00 91.62 361 ALA A N 1
ATOM 2813 C CA . ALA A 1 361 ? -17.607 7.893 18.091 1.00 91.62 361 ALA A CA 1
ATOM 2814 C C . ALA A 1 361 ? -17.429 7.269 19.484 1.00 91.62 361 ALA A C 1
ATOM 2816 O O . ALA A 1 361 ? -18.339 6.639 20.018 1.00 91.62 361 ALA A O 1
ATOM 2817 N N . ALA A 1 362 ? -16.265 7.485 20.107 1.00 90.12 362 ALA A N 1
ATOM 2818 C CA . ALA A 1 362 ? -15.962 6.933 21.426 1.00 90.12 362 ALA A CA 1
ATOM 2819 C C . ALA A 1 362 ? -16.928 7.442 22.511 1.00 90.12 362 ALA A C 1
ATOM 2821 O O . ALA A 1 362 ? -17.323 6.678 23.389 1.00 90.12 362 ALA A O 1
ATOM 2822 N N . ASN A 1 363 ? -17.342 8.711 22.438 1.00 85.69 363 ASN A N 1
ATOM 2823 C CA . ASN A 1 363 ? -18.315 9.264 23.381 1.00 85.69 363 ASN A CA 1
ATOM 2824 C C . ASN A 1 363 ? -19.731 8.737 23.117 1.00 85.69 363 ASN A C 1
ATOM 2826 O O . ASN A 1 363 ? -20.412 8.358 24.064 1.00 85.69 363 ASN A O 1
ATOM 2830 N N . ALA A 1 364 ? -20.155 8.661 21.851 1.00 84.25 364 ALA A N 1
ATOM 2831 C CA . ALA A 1 364 ? -21.464 8.108 21.498 1.00 84.25 364 ALA A CA 1
ATOM 2832 C C . ALA A 1 364 ? -21.595 6.637 21.935 1.00 84.25 364 ALA A C 1
ATOM 2834 O O . ALA A 1 364 ? -22.624 6.232 22.468 1.00 84.25 364 ALA A O 1
ATOM 2835 N N . GLY A 1 365 ? -20.528 5.847 21.779 1.00 76.75 365 GLY A N 1
ATOM 2836 C CA . GLY A 1 365 ? -20.481 4.465 22.257 1.00 76.75 365 GLY A CA 1
ATOM 2837 C C . GLY A 1 365 ? -20.594 4.333 23.780 1.00 76.75 365 GLY A C 1
ATOM 2838 O O . GLY A 1 365 ? -21.199 3.376 24.259 1.00 76.75 365 GLY A O 1
ATOM 2839 N N . ALA A 1 366 ? -20.059 5.293 24.542 1.00 72.56 366 ALA A N 1
ATOM 2840 C CA . ALA A 1 366 ? -20.158 5.297 26.001 1.00 72.56 366 ALA A CA 1
ATOM 2841 C C . ALA A 1 366 ? -21.589 5.570 26.499 1.00 72.56 366 ALA A C 1
ATOM 2843 O O . ALA A 1 366 ? -21.998 4.994 27.502 1.00 72.56 366 ALA A O 1
ATOM 2844 N N . GLU A 1 367 ? -22.363 6.398 25.789 1.00 67.75 367 GLU A N 1
ATOM 2845 C CA . GLU A 1 367 ? -23.764 6.691 26.133 1.00 67.75 367 GLU A CA 1
ATOM 2846 C C . GLU A 1 367 ? -24.704 5.499 25.898 1.00 67.75 367 GLU A C 1
ATOM 2848 O O . GLU A 1 367 ? -25.720 5.381 26.573 1.00 67.75 367 GLU A O 1
ATOM 2853 N N . VAL A 1 368 ? -24.378 4.610 24.953 1.00 60.28 368 VAL A N 1
ATOM 2854 C CA . VAL A 1 368 ? -25.197 3.424 24.633 1.00 60.28 368 VAL A CA 1
ATOM 2855 C C . VAL A 1 368 ? -24.913 2.250 25.584 1.00 60.28 368 VAL A C 1
ATOM 2857 O O . VAL A 1 368 ? -25.759 1.372 25.740 1.00 60.28 368 VAL A O 1
ATOM 2860 N N . GLY A 1 369 ? -23.731 2.221 26.209 1.00 55.53 369 GLY A N 1
ATOM 2861 C CA . GLY A 1 369 ? -23.305 1.160 27.131 1.00 55.53 369 GLY A CA 1
ATOM 2862 C C . GLY A 1 369 ? -23.570 1.424 28.621 1.00 55.53 369 GLY A C 1
ATOM 2863 O O . GLY A 1 369 ? -23.298 0.536 29.431 1.00 55.53 369 GLY A O 1
ATOM 2864 N N . ALA A 1 370 ? -24.054 2.617 28.983 1.00 48.72 370 ALA A N 1
ATOM 2865 C CA . ALA A 1 370 ? -24.462 3.002 30.340 1.00 48.72 370 ALA A CA 1
ATOM 2866 C C . ALA A 1 370 ? -25.977 2.845 30.522 1.00 48.72 370 ALA A C 1
ATOM 2868 O O . ALA A 1 370 ? -26.390 2.437 31.634 1.00 48.72 370 ALA A O 1
#

Secondary structure (DSSP, 8-state):
-EEEEEEEEEES-TTT-SEEEEEEEEESS---HHHHHHHHHHHHHHSTTPPSSPPHHHHTSTTHHHHHHHH-SS--HHHHHHHHHHHHHHHHTTTSHHHHHHHHHHHTTSPPPHHHHHHHHHHHHHH-HHHHHHHHHHHHHHHHHHHHHHHHHHHHH-TTTEEEEEEEEE-SSS--TTHHHHHHHHHHHHHHHHH--TT--EEEEEEEB--EEEETTTTEEEE--HHHHHHHHHHHHHHHHHHHSS---EEEEESSS-B-SSTT--HHHHHHHHHHHHHHHHHTS---HHHHHHHHHHHHSSBSEEE-TTSTT-EEE-EEEETHHHHHHHHHTTS-TTTSPP--S-SSHHHHHHHHHHHHHHHHHHHH--